Protein AF-0000000069004259 (afdb_homodimer)

Radius of gyration: 21.1 Å; Cα contacts (8 Å, |Δi|>4): 893; chains: 2; bounding box: 57×53×58 Å

Solvent-accessible surface area (backbone atoms only — not comparable to full-atom values): 17963 Å² total; per-residue (Å²): 132,60,60,64,56,50,40,46,51,46,36,51,50,48,51,66,40,54,40,77,72,43,78,43,60,26,76,65,45,77,46,72,57,86,94,47,75,47,78,40,63,30,85,85,31,56,89,30,39,29,33,14,39,24,51,33,69,74,49,83,43,37,34,38,36,15,13,54,65,19,33,37,38,33,28,29,67,80,79,68,41,70,77,44,75,46,69,88,45,94,39,36,23,32,17,35,34,55,34,87,80,44,72,49,33,36,40,35,22,17,66,67,34,36,35,41,33,44,67,88,42,74,85,54,88,48,48,72,35,77,77,87,44,46,34,34,19,44,31,56,39,72,86,38,84,36,31,34,38,37,19,34,42,36,24,36,34,35,33,42,45,62,58,63,65,52,45,52,45,53,52,47,67,73,95,132,61,62,64,56,49,41,46,50,47,35,50,51,48,52,67,38,56,40,76,73,44,79,42,58,24,74,66,44,76,46,70,58,84,93,46,74,46,77,39,61,30,85,83,29,56,88,30,39,29,34,14,40,24,51,33,67,76,47,83,43,38,33,37,37,15,13,54,65,18,35,37,38,33,29,29,67,79,78,68,40,70,77,43,76,46,68,88,45,92,44,37,24,32,18,35,34,54,34,86,80,43,71,49,33,37,39,36,24,15,74,76,34,36,36,42,34,45,67,87,42,72,84,55,88,48,50,71,34,77,77,86,53,42,34,35,18,45,32,56,38,70,87,39,87,34,31,33,34,38,19,35,43,35,24,36,34,34,33,42,47,62,59,65,65,53,45,51,43,54,53,46,67,75,93

Foldseek 3Di:
DDVVVVCVVVVVVVVVPPDDPDDAWDWDDWDDDDPDIDTHIDPPHDPADFQEWEQQPPDRQWIWTWGQSQKIWIAGNVVSDTDDIQRLGPGGWRYKYAQNVQRQWMWIFAQAWIFIDGNVCRVDSGDIDGPPAHWNYKDADNVDSFWIKTDHDVDIDIDGHDPCVRVVVVVVVVD/DDPVVVCVVVVVVVVVPPDDPDDAWDWDDWDDDDPDIDTHIDPPHDPADFQEWEQFPPDRQWIWTWGQSQKIWIAGNVVSDTDDIQRLGPGGWRYKYAQNVQRQWMWIFAQAFIFIDGNVCRVDSGDTDDPPAHWNYKDADNVDSFWIWTDHDPDIDIDGHDPCVRVVVVVVVVD

Structure (mmCIF, N/CA/C/O backbone):
data_AF-0000000069004259-model_v1
#
loop_
_entity.id
_entity.type
_entity.pdbx_description
1 polymer 'WD-repeat protein'
#
loop_
_atom_site.group_PDB
_atom_site.id
_atom_site.type_symbol
_atom_site.label_atom_id
_atom_site.label_alt_id
_atom_site.label_comp_id
_atom_site.label_asym_id
_atom_site.label_entity_id
_atom_site.label_seq_id
_atom_site.pdbx_PDB_ins_code
_atom_site.Cartn_x
_atom_site.Cartn_y
_atom_site.Cartn_z
_atom_site.occupancy
_atom_site.B_iso_or_equiv
_atom_site.auth_seq_id
_atom_site.auth_comp_id
_atom_site.auth_asym_id
_atom_site.auth_atom_id
_atom_site.pdbx_PDB_model_num
ATOM 1 N N . MET A 1 1 ? 8.039 -24.469 35.344 1 31.42 1 MET A N 1
ATOM 2 C CA . MET A 1 1 ? 8.141 -24.516 33.906 1 31.42 1 MET A CA 1
ATOM 3 C C . MET A 1 1 ? 7.68 -23.203 33.281 1 31.42 1 MET A C 1
ATOM 5 O O . MET A 1 1 ? 6.543 -22.766 33.469 1 31.42 1 MET A O 1
ATOM 9 N N . ASP A 1 2 ? 8.555 -22.234 33.125 1 36.53 2 ASP A N 1
ATOM 10 C CA . ASP A 1 2 ? 8.383 -20.781 33.031 1 36.53 2 ASP A CA 1
ATOM 11 C C . ASP A 1 2 ? 7.648 -20.406 31.75 1 36.53 2 ASP A C 1
ATOM 13 O O . ASP A 1 2 ? 8.047 -20.828 30.656 1 36.53 2 ASP A O 1
ATOM 17 N N . PHE A 1 3 ? 6.453 -20.203 31.891 1 42.25 3 PHE A N 1
ATOM 18 C CA . PHE A 1 3 ? 5.48 -19.828 30.875 1 42.25 3 PHE A CA 1
ATOM 19 C C . PHE A 1 3 ? 6.09 -18.844 29.875 1 42.25 3 PHE A C 1
ATOM 21 O O . PHE A 1 3 ? 5.805 -18.906 28.688 1 42.25 3 PHE A O 1
ATOM 28 N N . ALA A 1 4 ? 6.941 -18.094 30.406 1 43.31 4 ALA A N 1
ATOM 29 C CA . ALA A 1 4 ? 7.633 -17.172 29.516 1 43.31 4 ALA A CA 1
ATOM 30 C C . ALA A 1 4 ? 8.5 -17.922 28.516 1 43.31 4 ALA A C 1
ATOM 32 O O . ALA A 1 4 ? 8.539 -17.547 27.328 1 43.31 4 ALA A O 1
ATOM 33 N N . LYS A 1 5 ? 9.195 -18.891 28.953 1 47.34 5 LYS A N 1
ATOM 34 C CA . LYS A 1 5 ? 10.055 -19.672 28.062 1 47.34 5 LYS A CA 1
ATOM 35 C C . LYS A 1 5 ? 9.227 -20.438 27.047 1 47.34 5 LYS A C 1
ATOM 37 O O . LYS A 1 5 ? 9.609 -20.547 25.875 1 47.34 5 LYS A O 1
ATOM 42 N N . LEU A 1 6 ? 8.125 -20.969 27.516 1 43.41 6 LEU A N 1
ATOM 43 C CA . LEU A 1 6 ? 7.234 -21.656 26.594 1 43.41 6 LEU A CA 1
ATOM 44 C C . LEU A 1 6 ? 6.656 -20.688 25.562 1 43.41 6 LEU A C 1
ATOM 46 O O . LEU A 1 6 ? 6.547 -21.031 24.375 1 43.41 6 LEU A O 1
ATOM 50 N N . CYS A 1 7 ? 6.32 -19.562 26.094 1 45.12 7 CYS A N 1
ATOM 51 C CA . CYS A 1 7 ? 5.781 -18.562 25.172 1 45.12 7 CYS A CA 1
ATOM 52 C C . CYS A 1 7 ? 6.828 -18.156 24.141 1 45.12 7 CYS A C 1
ATOM 54 O O . CYS A 1 7 ? 6.523 -18.031 22.953 1 45.12 7 CYS A O 1
ATOM 56 N N . VAL A 1 8 ? 8.031 -18.016 24.703 1 48.31 8 VAL A N 1
ATOM 57 C CA . VAL A 1 8 ? 9.109 -17.656 23.781 1 48.31 8 VAL A CA 1
ATOM 58 C C . VAL A 1 8 ? 9.359 -18.797 22.797 1 48.31 8 VAL A C 1
ATOM 60 O O . VAL A 1 8 ? 9.555 -18.562 21.609 1 48.31 8 VAL A O 1
ATOM 63 N N . ASP A 1 9 ? 9.484 -20.016 23.406 1 49.81 9 ASP A N 1
ATOM 64 C CA . ASP A 1 9 ? 9.672 -21.172 22.531 1 49.81 9 ASP A CA 1
ATOM 65 C C . ASP A 1 9 ? 8.531 -21.281 21.531 1 49.81 9 ASP A C 1
ATOM 67 O O . ASP A 1 9 ? 8.766 -21.562 20.344 1 49.81 9 ASP A O 1
ATOM 71 N N . LEU A 1 10 ? 7.398 -21.125 22.062 1 48.16 10 LEU A N 1
ATOM 72 C CA . LEU A 1 10 ? 6.242 -21.203 21.172 1 48.16 10 LEU A CA 1
ATOM 73 C C . LEU A 1 10 ? 6.242 -20.047 20.188 1 48.16 10 LEU A C 1
ATOM 75 O O . LEU A 1 10 ? 5.93 -20.234 19 1 48.16 10 LEU A O 1
ATOM 79 N N . LEU A 1 11 ? 6.602 -18.953 20.75 1 50.91 11 LEU A N 1
ATOM 80 C CA . LEU A 1 11 ? 6.727 -17.781 19.891 1 50.91 11 LEU A CA 1
ATOM 81 C C . LEU A 1 11 ? 7.785 -18.016 18.812 1 50.91 11 LEU A C 1
ATOM 83 O O . LEU A 1 11 ? 7.582 -17.641 17.656 1 50.91 11 LEU A O 1
ATOM 87 N N . SER A 1 12 ? 8.906 -18.484 19.406 1 53.56 12 SER A N 1
ATOM 88 C CA . SER A 1 12 ? 9.961 -18.797 18.438 1 53.56 12 SER A CA 1
ATOM 89 C C . SER A 1 12 ? 9.469 -19.75 17.375 1 53.56 12 SER A C 1
ATOM 91 O O . SER A 1 12 ? 9.773 -19.594 16.188 1 53.56 12 SER A O 1
ATOM 93 N N . LYS A 1 13 ? 8.773 -20.688 17.891 1 54.47 13 LYS A N 1
ATOM 94 C CA . LYS A 1 13 ? 8.219 -21.656 16.953 1 54.47 13 LYS A CA 1
ATOM 95 C C . LYS A 1 13 ? 7.164 -21.016 16.047 1 54.47 13 LYS A C 1
ATOM 97 O O . LYS A 1 13 ? 7.062 -21.344 14.867 1 54.47 13 LYS A O 1
ATOM 102 N N . LEU A 1 14 ? 6.457 -20.156 16.703 1 53 14 LEU A N 1
ATOM 103 C CA . LEU A 1 14 ? 5.387 -19.5 15.945 1 53 14 LEU A CA 1
ATOM 104 C C . LEU A 1 14 ? 5.957 -18.531 14.914 1 53 14 LEU A C 1
ATOM 106 O O . LEU A 1 14 ? 5.43 -18.422 13.812 1 53 14 LEU A O 1
ATOM 110 N N . ILE A 1 15 ? 6.973 -17.766 15.414 1 54.53 15 ILE A N 1
ATOM 111 C CA . ILE A 1 15 ? 7.637 -16.891 14.453 1 54.53 15 ILE A CA 1
ATOM 112 C C . ILE A 1 15 ? 8.195 -17.719 13.297 1 54.53 15 ILE A C 1
ATOM 114 O O . ILE A 1 15 ? 8.109 -17.312 12.141 1 54.53 15 ILE A O 1
ATOM 118 N N . ASP A 1 16 ? 8.852 -18.812 13.773 1 53.66 16 ASP A N 1
ATOM 119 C CA . ASP A 1 16 ? 9.359 -19.719 12.734 1 53.66 16 ASP A CA 1
ATOM 120 C C . ASP A 1 16 ? 8.242 -20.125 11.773 1 53.66 16 ASP A C 1
ATOM 122 O O . ASP A 1 16 ? 8.516 -20.578 10.664 1 53.66 16 ASP A O 1
ATOM 126 N N . GLU A 1 17 ? 7.117 -19.828 12.227 1 54.31 17 GLU A N 1
ATOM 127 C CA . GLU A 1 17 ? 6.023 -20.5 11.547 1 54.31 17 GLU A CA 1
ATOM 128 C C . GLU A 1 17 ? 5.344 -19.578 10.539 1 54.31 17 GLU A C 1
ATOM 130 O O . GLU A 1 17 ? 4.355 -19.953 9.906 1 54.31 17 GLU A O 1
ATOM 135 N N . VAL A 1 18 ? 5.883 -18.344 10.43 1 58.97 18 VAL A N 1
ATOM 136 C CA . VAL A 1 18 ? 5.227 -17.781 9.25 1 58.97 18 VAL A CA 1
ATOM 137 C C . VAL A 1 18 ? 5.453 -18.719 8.055 1 58.97 18 VAL A C 1
ATOM 139 O O . VAL A 1 18 ? 6.594 -18.969 7.664 1 58.97 18 VAL A O 1
ATOM 142 N N . GLN A 1 19 ? 4.438 -19.562 7.773 1 63.03 19 GLN A N 1
ATOM 143 C CA . GLN A 1 19 ? 4.516 -20.531 6.676 1 63.03 19 GLN A CA 1
ATOM 144 C C . GLN A 1 19 ? 3.898 -19.953 5.402 1 63.03 19 GLN A C 1
ATOM 146 O O . GLN A 1 19 ? 2.766 -19.469 5.422 1 63.03 19 GLN A O 1
ATOM 151 N N . PRO A 1 20 ? 4.852 -19.797 4.469 1 67.81 20 PRO A N 1
ATOM 152 C CA . PRO A 1 20 ? 4.199 -19.484 3.193 1 67.81 20 PRO A CA 1
ATOM 153 C C . PRO A 1 20 ? 3.146 -20.531 2.807 1 67.81 20 PRO A C 1
ATOM 155 O O . PRO A 1 20 ? 3.408 -21.734 2.869 1 67.81 20 PRO A O 1
ATOM 158 N N . SER A 1 21 ? 1.949 -20 2.684 1 72.31 21 SER A N 1
ATOM 159 C CA . SER A 1 21 ? 0.876 -20.906 2.301 1 72.31 21 SER A CA 1
ATOM 160 C C . SER A 1 21 ? 0.78 -21.047 0.786 1 72.31 21 SER A C 1
ATOM 162 O O . SER A 1 21 ? 0.52 -22.141 0.27 1 72.31 21 SER A O 1
ATOM 164 N N . VAL A 1 22 ? 0.997 -20.016 0.075 1 78.62 22 VAL A N 1
ATOM 165 C CA . VAL A 1 22 ? 0.833 -20.047 -1.375 1 78.62 22 VAL A CA 1
ATOM 166 C C . VAL A 1 22 ? 1.82 -19.078 -2.021 1 78.62 22 VAL A C 1
ATOM 168 O O . VAL A 1 22 ? 1.973 -17.938 -1.567 1 78.62 22 VAL A O 1
ATOM 171 N N . ILE A 1 23 ? 2.59 -19.5 -2.932 1 82.06 23 ILE A N 1
ATOM 172 C CA . ILE A 1 23 ? 3.492 -18.656 -3.719 1 82.06 23 ILE A CA 1
ATOM 173 C C . ILE A 1 23 ? 2.965 -18.531 -5.148 1 82.06 23 ILE A C 1
ATOM 175 O O . ILE A 1 23 ? 2.766 -19.547 -5.832 1 82.06 23 ILE A O 1
ATOM 179 N N . LEU A 1 24 ? 2.713 -17.359 -5.492 1 85.94 24 LEU A N 1
ATOM 180 C CA . LEU A 1 24 ? 2.121 -17.125 -6.805 1 85.94 24 LEU A CA 1
ATOM 181 C C . LEU A 1 24 ? 3.029 -16.25 -7.664 1 85.94 24 LEU A C 1
ATOM 183 O O . LEU A 1 24 ? 3.754 -15.398 -7.141 1 85.94 24 LEU A O 1
ATOM 187 N N . GLY A 1 25 ? 3.051 -16.562 -8.914 1 85.25 25 GLY A N 1
ATOM 188 C CA . GLY A 1 25 ? 3.902 -15.836 -9.836 1 85.25 25 GLY A CA 1
ATOM 189 C C . GLY A 1 25 ? 5.352 -16.281 -9.789 1 85.25 25 GLY A C 1
ATOM 190 O O . GLY A 1 25 ? 5.684 -17.266 -9.125 1 85.25 25 GLY A O 1
ATOM 191 N N . GLY A 1 26 ? 6.129 -15.516 -10.656 1 87.06 26 GLY A N 1
ATOM 192 C CA . GLY A 1 26 ? 7.555 -15.805 -10.641 1 87.06 26 GLY A CA 1
ATOM 193 C C . GLY A 1 26 ? 8.078 -16.281 -11.992 1 87.06 26 GLY A C 1
ATOM 194 O O . GLY A 1 26 ? 7.41 -16.109 -13.016 1 87.06 26 GLY A O 1
ATOM 195 N N . ILE A 1 27 ? 9.281 -16.766 -11.906 1 87.62 27 ILE A N 1
ATOM 196 C CA . ILE A 1 27 ? 10 -17.188 -13.102 1 87.62 27 ILE A CA 1
ATOM 197 C C . ILE A 1 27 ? 9.844 -18.703 -13.297 1 87.62 27 ILE A C 1
ATOM 199 O O . ILE A 1 27 ? 9.992 -19.469 -12.344 1 87.62 27 ILE A O 1
ATOM 203 N N . ALA A 1 28 ? 9.523 -19.094 -14.516 1 88.69 28 ALA A N 1
ATOM 204 C CA . ALA A 1 28 ? 9.352 -20.5 -14.844 1 88.69 28 ALA A CA 1
ATOM 205 C C . ALA A 1 28 ? 10.688 -21.141 -15.227 1 88.69 28 ALA A C 1
ATOM 207 O O . ALA A 1 28 ? 10.977 -22.281 -14.828 1 88.69 28 ALA A O 1
ATOM 208 N N . ASP A 1 29 ? 11.5 -20.438 -16.078 1 88.12 29 ASP A N 1
ATOM 209 C CA . ASP A 1 29 ? 12.75 -21 -16.578 1 88.12 29 ASP A CA 1
ATOM 210 C C . ASP A 1 29 ? 13.727 -19.891 -16.984 1 88.12 29 ASP A C 1
ATOM 212 O O . ASP A 1 29 ? 13.305 -18.797 -17.359 1 88.12 29 ASP A O 1
ATOM 216 N N . ILE A 1 30 ? 14.953 -20.188 -16.656 1 86.75 30 ILE A N 1
ATOM 217 C CA . ILE A 1 30 ? 16 -19.281 -17.109 1 86.75 30 ILE A CA 1
ATOM 218 C C . ILE A 1 30 ? 16.953 -20.031 -18.047 1 86.75 30 ILE A C 1
ATOM 220 O O . ILE A 1 30 ? 17.5 -21.078 -17.672 1 86.75 30 ILE A O 1
ATOM 224 N N . LYS A 1 31 ? 17 -19.625 -19.219 1 85.88 31 LYS A N 1
ATOM 225 C CA . LYS A 1 31 ? 17.891 -20.234 -20.203 1 85.88 31 LYS A CA 1
ATOM 226 C C . LYS A 1 31 ? 19.047 -19.297 -20.562 1 85.88 31 LYS A C 1
ATOM 228 O O . LYS A 1 31 ? 18.828 -18.125 -20.828 1 85.88 31 LYS A O 1
ATOM 233 N N . ARG A 1 32 ? 20.297 -19.688 -20.406 1 82.12 32 ARG A N 1
ATOM 234 C CA . ARG A 1 32 ? 21.469 -18.906 -20.75 1 82.12 32 ARG A CA 1
ATOM 235 C C . ARG A 1 32 ? 22.156 -19.469 -22 1 82.12 32 ARG A C 1
ATOM 237 O O . ARG A 1 32 ? 22.422 -20.672 -22.078 1 82.12 32 ARG A O 1
ATOM 244 N N . LYS A 1 33 ? 21.922 -18.906 -22.969 1 82.62 33 LYS A N 1
ATOM 245 C CA . LYS A 1 33 ? 22.672 -19.266 -24.156 1 82.62 33 LYS A CA 1
ATOM 246 C C . LYS A 1 33 ? 23.781 -18.25 -24.438 1 82.62 33 LYS A C 1
ATOM 248 O O . LYS A 1 33 ? 23.531 -17.172 -24.969 1 82.62 33 LYS A O 1
ATOM 253 N N . GLY A 1 34 ? 24.969 -18.5 -24.25 1 74.69 34 GLY A N 1
ATOM 254 C CA . GLY A 1 34 ? 26.078 -17.562 -24.344 1 74.69 34 GLY A CA 1
ATOM 255 C C . GLY A 1 34 ? 25.938 -16.375 -23.406 1 74.69 34 GLY A C 1
ATOM 256 O O . GLY A 1 34 ? 25.812 -16.562 -22.188 1 74.69 34 GLY A O 1
ATOM 257 N N . LYS A 1 35 ? 25.984 -15.258 -23.984 1 78.19 35 LYS A N 1
ATOM 258 C CA . LYS A 1 35 ? 25.906 -14.047 -23.156 1 78.19 35 LYS A CA 1
ATOM 259 C C . LYS A 1 35 ? 24.453 -13.609 -22.984 1 78.19 35 LYS A C 1
ATOM 261 O O . LYS A 1 35 ? 24.172 -12.68 -22.234 1 78.19 35 LYS A O 1
ATOM 266 N N . LYS A 1 36 ? 23.516 -14.453 -23.766 1 80.88 36 LYS A N 1
ATOM 267 C CA . LYS A 1 36 ? 22.125 -14.031 -23.75 1 80.88 36 LYS A CA 1
ATOM 268 C C . LYS A 1 36 ? 21.312 -14.836 -22.734 1 80.88 36 LYS A C 1
ATOM 270 O O . LYS A 1 36 ? 21.438 -16.062 -22.656 1 80.88 36 LYS A O 1
ATOM 275 N N . LYS A 1 37 ? 20.766 -14.086 -21.812 1 83.25 37 LYS A N 1
ATOM 276 C CA . LYS A 1 37 ? 19.891 -14.695 -20.797 1 83.25 37 LYS A CA 1
ATOM 277 C C . LYS A 1 37 ? 18.422 -14.516 -21.172 1 83.25 37 LYS A C 1
ATOM 279 O O . LYS A 1 37 ? 18 -13.406 -21.5 1 83.25 37 LYS A O 1
ATOM 284 N N . SER A 1 38 ? 17.719 -15.703 -21.422 1 87.38 38 SER A N 1
ATOM 285 C CA . SER A 1 38 ? 16.297 -15.641 -21.688 1 87.38 38 SER A CA 1
ATOM 286 C C . SER A 1 38 ? 15.484 -16.125 -20.484 1 87.38 38 SER A C 1
ATOM 288 O O . SER A 1 38 ? 15.758 -17.203 -19.953 1 87.38 38 SER A O 1
ATOM 290 N N . ILE A 1 39 ? 14.609 -15.25 -20.078 1 88.69 39 ILE A N 1
ATOM 291 C CA . ILE A 1 39 ? 13.797 -15.594 -18.906 1 88.69 39 ILE A CA 1
ATOM 292 C C . ILE A 1 39 ? 12.375 -15.938 -19.359 1 88.69 39 ILE A C 1
ATOM 294 O O . ILE A 1 39 ? 11.758 -15.188 -20.109 1 88.69 39 ILE A O 1
ATOM 298 N N . LYS A 1 40 ? 11.969 -17.094 -18.969 1 90.62 40 LYS A N 1
ATOM 299 C CA . LYS A 1 40 ? 10.57 -17.484 -19.141 1 90.62 40 LYS A CA 1
ATOM 300 C C . LYS A 1 40 ? 9.805 -17.328 -17.828 1 90.62 40 LYS A C 1
ATOM 302 O O . LYS A 1 40 ? 10.203 -17.875 -16.797 1 90.62 40 LYS A O 1
ATOM 307 N N . TYR A 1 41 ? 8.703 -16.531 -17.906 1 90.38 41 TYR A N 1
ATOM 308 C CA . TYR A 1 41 ? 7.902 -16.25 -16.719 1 90.38 41 TYR A CA 1
ATOM 309 C C . TYR A 1 41 ? 6.734 -17.234 -16.609 1 90.38 41 TYR A C 1
ATOM 311 O O . TYR A 1 41 ? 6.246 -17.734 -17.625 1 90.38 41 TYR A O 1
ATOM 319 N N . LYS A 1 42 ? 6.383 -17.484 -15.383 1 90.31 42 LYS A N 1
ATOM 320 C CA . LYS A 1 42 ? 5.168 -18.266 -15.188 1 90.31 42 LYS A CA 1
ATOM 321 C C . LYS A 1 42 ? 3.959 -17.578 -15.812 1 90.31 42 LYS A C 1
ATOM 323 O O . LYS A 1 42 ? 3.967 -16.359 -15.984 1 90.31 42 LYS A O 1
ATOM 328 N N . LYS A 1 43 ? 2.967 -18.359 -16.094 1 87.69 43 LYS A N 1
ATOM 329 C CA . LYS A 1 43 ? 1.76 -17.797 -16.703 1 87.69 43 LYS A CA 1
ATOM 330 C C . LYS A 1 43 ? 1.194 -16.656 -15.867 1 87.69 43 LYS A C 1
ATOM 332 O O . LYS A 1 43 ? 1.104 -16.766 -14.641 1 87.69 43 LYS A O 1
ATOM 337 N N . ASP A 1 44 ? 0.959 -15.531 -16.391 1 87.62 44 ASP A N 1
ATOM 338 C CA . ASP A 1 44 ? 0.268 -14.383 -15.797 1 87.62 44 ASP A CA 1
ATOM 339 C C . ASP A 1 44 ? 1.158 -13.664 -14.789 1 87.62 44 ASP A C 1
ATOM 341 O O . ASP A 1 44 ? 0.674 -12.859 -13.992 1 87.62 44 ASP A O 1
ATOM 345 N N . SER A 1 45 ? 2.406 -14 -14.844 1 90.25 45 SER A N 1
ATOM 346 C CA . SER A 1 45 ? 3.324 -13.312 -13.945 1 90.25 45 SER A CA 1
ATOM 347 C C . SER A 1 45 ? 3.705 -11.938 -14.484 1 90.25 45 SER A C 1
ATOM 349 O O . SER A 1 45 ? 3.734 -11.727 -15.695 1 90.25 45 SER A O 1
ATOM 351 N N . HIS A 1 46 ? 3.865 -11.055 -13.57 1 93.31 46 HIS A N 1
ATOM 352 C CA . HIS A 1 46 ? 4.469 -9.789 -13.961 1 93.31 46 HIS A CA 1
ATOM 353 C C . HIS A 1 46 ? 5.898 -9.984 -14.445 1 93.31 46 HIS A C 1
ATOM 355 O O . HIS A 1 46 ? 6.555 -10.961 -14.078 1 93.31 46 HIS A O 1
ATOM 361 N N . LYS A 1 47 ? 6.359 -9.094 -15.227 1 93.31 47 LYS A N 1
ATOM 362 C CA . LYS A 1 47 ? 7.699 -9.211 -15.797 1 93.31 47 LYS A CA 1
ATOM 363 C C . LYS A 1 47 ? 8.688 -8.312 -15.062 1 93.31 47 LYS A C 1
ATOM 365 O O . LYS A 1 47 ? 9.867 -8.266 -15.414 1 93.31 47 LYS A O 1
ATOM 370 N N . ASP A 1 48 ? 8.172 -7.59 -14.195 1 94.94 48 ASP A N 1
ATOM 371 C CA . ASP A 1 48 ? 8.977 -6.746 -13.312 1 94.94 48 ASP A CA 1
ATOM 372 C C . ASP A 1 48 ? 8.406 -6.738 -11.898 1 94.94 48 ASP A C 1
ATOM 374 O O . ASP A 1 48 ? 7.445 -7.445 -11.602 1 94.94 48 ASP A O 1
ATOM 378 N N . ALA A 1 49 ? 8.992 -6.027 -11.031 1 93.88 49 ALA A N 1
ATOM 379 C CA . ALA A 1 49 ? 8.68 -6.039 -9.602 1 93.88 49 ALA A CA 1
ATOM 380 C C . ALA A 1 49 ? 7.207 -5.699 -9.367 1 93.88 49 ALA A C 1
ATOM 382 O O . ALA A 1 49 ? 6.656 -4.812 -10.016 1 93.88 49 ALA A O 1
ATOM 383 N N . ILE A 1 50 ? 6.578 -6.438 -8.461 1 95.38 50 ILE A N 1
ATOM 384 C CA . ILE A 1 50 ? 5.25 -6.109 -7.957 1 95.38 50 ILE A CA 1
ATOM 385 C C . ILE A 1 50 ? 5.363 -5.047 -6.863 1 95.38 50 ILE A C 1
ATOM 387 O O . ILE A 1 50 ? 5.816 -5.34 -5.754 1 95.38 50 ILE A O 1
ATOM 391 N N . LEU A 1 51 ? 4.871 -3.85 -7.109 1 96 51 LEU A N 1
ATOM 392 C CA . LEU A 1 51 ? 5.121 -2.701 -6.246 1 96 51 LEU A CA 1
ATOM 393 C C . LEU A 1 51 ? 3.934 -2.439 -5.328 1 96 51 LEU A C 1
ATOM 395 O O . LEU A 1 51 ? 4.082 -1.799 -4.285 1 96 51 LEU A O 1
ATOM 399 N N . GLY A 1 52 ? 2.771 -2.924 -5.703 1 97 52 GLY A N 1
ATOM 400 C CA . GLY A 1 52 ? 1.563 -2.713 -4.922 1 97 52 GLY A CA 1
ATOM 401 C C . GLY A 1 52 ? 0.672 -3.938 -4.855 1 97 52 GLY A C 1
ATOM 402 O O . GLY A 1 52 ? 0.555 -4.68 -5.836 1 97 52 GLY A O 1
ATOM 403 N N . LEU A 1 53 ? 0.053 -4.133 -3.762 1 97.38 53 LEU A N 1
ATOM 404 C CA . LEU A 1 53 ? -0.919 -5.191 -3.512 1 97.38 53 LEU A CA 1
ATOM 405 C C . LEU A 1 53 ? -2.17 -4.633 -2.844 1 97.38 53 LEU A C 1
ATOM 407 O O . LEU A 1 53 ? -2.08 -3.77 -1.968 1 97.38 53 LEU A O 1
ATOM 411 N N . SER A 1 54 ? -3.271 -5.055 -3.303 1 97.88 54 SER A N 1
ATOM 412 C CA . SER A 1 54 ? -4.527 -4.684 -2.656 1 97.88 54 SER A CA 1
ATOM 413 C C . SER A 1 54 ? -5.531 -5.828 -2.707 1 97.88 54 SER A C 1
ATOM 415 O O . SER A 1 54 ? -5.902 -6.293 -3.789 1 97.88 54 SER A O 1
ATOM 417 N N . TRP A 1 55 ? -5.938 -6.297 -1.5 1 97.12 55 TRP A N 1
ATOM 418 C CA . TRP A 1 55 ? -6.91 -7.379 -1.375 1 97.12 55 TRP A CA 1
ATOM 419 C C . TRP A 1 55 ? -8.328 -6.828 -1.231 1 97.12 55 TRP A C 1
ATOM 421 O O . TRP A 1 55 ? -8.578 -5.957 -0.396 1 97.12 55 TRP A O 1
ATOM 431 N N . ASN A 1 56 ? -9.242 -7.387 -2.043 1 97 56 ASN A N 1
ATOM 432 C CA . ASN A 1 56 ? -10.602 -6.844 -2.096 1 97 56 ASN A CA 1
ATOM 433 C C . ASN A 1 56 ? -11.391 -7.188 -0.834 1 97 56 ASN A C 1
ATOM 435 O O . ASN A 1 56 ? -11.398 -8.344 -0.399 1 97 56 ASN A O 1
ATOM 439 N N . LYS A 1 57 ? -12.008 -6.199 -0.325 1 95.31 57 LYS A N 1
ATOM 440 C CA . LYS A 1 57 ? -12.703 -6.367 0.95 1 95.31 57 LYS A CA 1
ATOM 441 C C . LYS A 1 57 ? -14 -7.152 0.772 1 95.31 57 LYS A C 1
ATOM 443 O O . LYS A 1 57 ? -14.43 -7.867 1.681 1 95.31 57 LYS A O 1
ATOM 448 N N . GLU A 1 58 ? -14.594 -7.023 -0.314 1 95.75 58 GLU A N 1
ATOM 449 C CA . GLU A 1 58 ? -15.883 -7.672 -0.553 1 95.75 58 GLU A CA 1
ATOM 450 C C . GLU A 1 58 ? -15.703 -9.039 -1.211 1 95.75 58 GLU A C 1
ATOM 452 O O . GLU A 1 58 ? -16.266 -10.031 -0.755 1 95.75 58 GLU A O 1
ATOM 457 N N . TYR A 1 59 ? -14.906 -9.062 -2.238 1 95.12 59 TYR A N 1
ATOM 458 C CA . TYR A 1 59 ? -14.648 -10.297 -2.969 1 95.12 59 TYR A CA 1
ATOM 459 C C . TYR A 1 59 ? -13.398 -10.992 -2.447 1 95.12 59 TYR A C 1
ATOM 461 O O . TYR A 1 59 ? -12.281 -10.641 -2.826 1 95.12 59 TYR A O 1
ATOM 469 N N . ARG A 1 60 ? -13.508 -12.047 -1.78 1 94.31 60 ARG A N 1
ATOM 470 C CA . ARG A 1 60 ? -12.453 -12.703 -1.014 1 94.31 60 ARG A CA 1
ATOM 471 C C . ARG A 1 60 ? -11.367 -13.258 -1.935 1 94.31 60 ARG A C 1
ATOM 473 O O . ARG A 1 60 ? -10.211 -13.383 -1.534 1 94.31 60 ARG A O 1
ATOM 480 N N . ASN A 1 61 ? -11.789 -13.539 -3.105 1 94.06 61 ASN A N 1
ATOM 481 C CA . ASN A 1 61 ? -10.852 -14.211 -3.998 1 94.06 61 ASN A CA 1
ATOM 482 C C . ASN A 1 61 ? -10.102 -13.203 -4.875 1 94.06 61 ASN A C 1
ATOM 484 O O . ASN A 1 61 ? -9.266 -13.594 -5.691 1 94.06 61 ASN A O 1
ATOM 488 N N . ILE A 1 62 ? -10.312 -11.898 -4.723 1 95.44 62 ILE A N 1
ATOM 489 C CA . ILE A 1 62 ? -9.812 -10.93 -5.691 1 95.44 62 ILE A CA 1
ATOM 490 C C . ILE A 1 62 ? -8.664 -10.133 -5.078 1 95.44 62 ILE A C 1
ATOM 492 O O . ILE A 1 62 ? -8.828 -9.484 -4.043 1 95.44 62 ILE A O 1
ATOM 496 N N . LEU A 1 63 ? -7.527 -10.219 -5.746 1 95.75 63 LEU A N 1
ATOM 497 C CA . LEU A 1 63 ? -6.312 -9.508 -5.375 1 95.75 63 LEU A CA 1
ATOM 498 C C . LEU A 1 63 ? -5.773 -8.703 -6.555 1 95.75 63 LEU A C 1
ATOM 500 O O . LEU A 1 63 ? -5.57 -9.25 -7.641 1 95.75 63 LEU A O 1
ATOM 504 N N . ALA A 1 64 ? -5.633 -7.402 -6.344 1 96.94 64 ALA A N 1
ATOM 505 C CA . ALA A 1 64 ? -5.027 -6.562 -7.375 1 96.94 64 ALA A CA 1
ATOM 506 C C . ALA A 1 64 ? -3.537 -6.363 -7.117 1 96.94 64 ALA A C 1
ATOM 508 O O . ALA A 1 64 ? -3.115 -6.203 -5.969 1 96.94 64 ALA A O 1
ATOM 509 N N . ARG A 1 65 ? -2.777 -6.324 -8.18 1 95.94 65 ARG A N 1
ATOM 510 C CA . ARG A 1 65 ? -1.329 -6.168 -8.094 1 95.94 65 ARG A CA 1
ATOM 511 C C . ARG A 1 65 ? -0.832 -5.129 -9.094 1 95.94 65 ARG A C 1
ATOM 513 O O . ARG A 1 65 ? -1.217 -5.148 -10.266 1 95.94 65 ARG A O 1
ATOM 520 N N . ALA A 1 66 ? -0.068 -4.223 -8.617 1 96.69 66 ALA A N 1
ATOM 521 C CA . ALA A 1 66 ? 0.576 -3.211 -9.445 1 96.69 66 ALA A CA 1
ATOM 522 C C . ALA A 1 66 ? 2.059 -3.52 -9.641 1 96.69 66 ALA A C 1
ATOM 524 O O . ALA A 1 66 ? 2.732 -3.959 -8.703 1 96.69 66 ALA A O 1
ATOM 525 N N . SER A 1 67 ? 2.555 -3.232 -10.852 1 96.5 67 SER A N 1
ATOM 526 C CA . SER A 1 67 ? 3.922 -3.648 -11.148 1 96.5 67 SER A CA 1
ATOM 527 C C . SER A 1 67 ? 4.699 -2.535 -11.836 1 96.5 67 SER A C 1
ATOM 529 O O . SER A 1 67 ? 4.105 -1.603 -12.383 1 96.5 67 SER A O 1
ATOM 531 N N . ALA A 1 68 ? 5.965 -2.74 -11.836 1 96 68 ALA A N 1
ATOM 532 C CA . ALA A 1 68 ? 6.891 -1.871 -12.562 1 96 68 ALA A CA 1
ATOM 533 C C . ALA A 1 68 ? 6.828 -2.139 -14.062 1 96 68 ALA A C 1
ATOM 535 O O . ALA A 1 68 ? 7.355 -1.359 -14.859 1 96 68 ALA A O 1
ATOM 536 N N . ASP A 1 69 ? 6.172 -3.195 -14.492 1 94.38 69 ASP A N 1
ATOM 537 C CA . ASP A 1 69 ? 6.07 -3.516 -15.914 1 94.38 69 ASP A CA 1
ATOM 538 C C . ASP A 1 69 ? 4.949 -2.723 -16.578 1 94.38 69 ASP A C 1
ATOM 540 O O . ASP A 1 69 ? 4.504 -3.066 -17.672 1 94.38 69 ASP A O 1
ATOM 544 N N . HIS A 1 70 ? 4.359 -1.777 -15.844 1 94.44 70 HIS A N 1
ATOM 545 C CA . HIS A 1 70 ? 3.371 -0.824 -16.328 1 94.44 70 HIS A CA 1
ATOM 546 C C . HIS A 1 70 ? 1.996 -1.471 -16.453 1 94.44 70 HIS A C 1
ATOM 548 O O . HIS A 1 70 ? 1.177 -1.044 -17.281 1 94.44 70 HIS A O 1
ATOM 554 N N . THR A 1 71 ? 1.803 -2.473 -15.664 1 93.06 71 THR A N 1
ATOM 555 C CA . THR A 1 71 ? 0.49 -3.107 -15.719 1 93.06 71 THR A CA 1
ATOM 556 C C . THR A 1 71 ? -0.07 -3.318 -14.312 1 93.06 71 THR A C 1
ATOM 558 O O . THR A 1 71 ? 0.68 -3.326 -13.336 1 93.06 71 THR A O 1
ATOM 561 N N . VAL A 1 72 ? -1.365 -3.4 -14.258 1 94.19 72 VAL A N 1
ATOM 562 C CA . VAL A 1 72 ? -2.104 -3.854 -13.086 1 94.19 72 VAL A CA 1
ATOM 563 C C . VAL A 1 72 ? -2.82 -5.164 -13.398 1 94.19 72 VAL A C 1
ATOM 565 O O . VAL A 1 72 ? -3.465 -5.293 -14.445 1 94.19 72 VAL A O 1
ATOM 568 N N . LYS A 1 73 ? -2.645 -6.148 -12.586 1 94.75 73 LYS A N 1
ATOM 569 C CA . LYS A 1 73 ? -3.303 -7.438 -12.781 1 94.75 73 LYS A CA 1
ATOM 570 C C . LYS A 1 73 ? -4.227 -7.762 -11.609 1 94.75 73 LYS A C 1
ATOM 572 O O . LYS A 1 73 ? -3.871 -7.539 -10.453 1 94.75 73 LYS A O 1
ATOM 577 N N . VAL A 1 74 ? -5.418 -8.156 -11.938 1 95 74 VAL A N 1
ATOM 578 C CA . VAL A 1 74 ? -6.367 -8.641 -10.945 1 95 74 VAL A CA 1
ATOM 579 C C . VAL A 1 74 ? -6.355 -10.164 -10.922 1 95 74 VAL A C 1
ATOM 581 O O . VAL A 1 74 ? -6.676 -10.812 -11.922 1 95 74 VAL A O 1
ATOM 584 N N . TRP A 1 75 ? -6.02 -10.648 -9.781 1 93.44 75 TRP A N 1
ATOM 585 C CA . TRP A 1 75 ? -5.797 -12.086 -9.602 1 93.44 75 TRP A CA 1
ATOM 586 C C . TRP A 1 75 ? -6.906 -12.703 -8.758 1 93.44 75 TRP A C 1
ATOM 588 O O . TRP A 1 75 ? -7.355 -12.109 -7.773 1 93.44 75 TRP A O 1
ATOM 598 N N . ASP A 1 76 ? -7.297 -13.906 -9.203 1 93.56 76 ASP A N 1
ATOM 599 C CA . ASP A 1 76 ? -8.156 -14.75 -8.367 1 93.56 76 ASP A CA 1
ATOM 600 C C . ASP A 1 76 ? -7.324 -15.727 -7.543 1 93.56 76 ASP A C 1
ATOM 602 O O . ASP A 1 76 ? -6.789 -16.703 -8.078 1 93.56 76 ASP A O 1
ATOM 606 N N . VAL A 1 77 ? -7.258 -15.57 -6.277 1 88.25 77 VAL A N 1
ATOM 607 C CA . VAL A 1 77 ? -6.367 -16.344 -5.414 1 88.25 77 VAL A CA 1
ATOM 608 C C . VAL A 1 77 ? -6.895 -17.766 -5.266 1 88.25 77 VAL A C 1
ATOM 610 O O . VAL A 1 77 ? -6.129 -18.703 -5.004 1 88.25 77 VAL A O 1
ATOM 613 N N . THR A 1 78 ? -8.148 -17.953 -5.383 1 89.31 78 THR A N 1
ATOM 614 C CA . THR A 1 78 ? -8.734 -19.281 -5.246 1 89.31 78 THR A CA 1
ATOM 615 C C . THR A 1 78 ? -8.406 -20.141 -6.461 1 89.31 78 THR A C 1
ATOM 617 O O . THR A 1 78 ? -7.992 -21.297 -6.312 1 89.31 78 THR A O 1
ATOM 620 N N . THR A 1 79 ? -8.516 -19.609 -7.609 1 89.94 79 THR A N 1
ATOM 621 C CA . THR A 1 79 ? -8.25 -20.344 -8.836 1 89.94 79 THR A CA 1
ATOM 622 C C . THR A 1 79 ? -6.789 -20.188 -9.25 1 89.94 79 THR A C 1
ATOM 624 O O . THR A 1 79 ? -6.316 -20.875 -10.156 1 89.94 79 THR A O 1
ATOM 627 N N . GLU A 1 80 ? -6.117 -19.266 -8.594 1 86.5 80 GLU A N 1
ATOM 628 C CA . GLU A 1 80 ? -4.723 -18.969 -8.898 1 86.5 80 GLU A CA 1
ATOM 629 C C . GLU A 1 80 ? -4.547 -18.562 -10.359 1 86.5 80 GLU A C 1
ATOM 631 O O . GLU A 1 80 ? -3.654 -19.062 -11.047 1 86.5 80 GLU A O 1
ATOM 636 N N . ALA A 1 81 ? -5.457 -17.656 -10.742 1 89.56 81 ALA A N 1
ATOM 637 C CA . ALA A 1 81 ? -5.438 -17.203 -12.133 1 89.56 81 ALA A CA 1
ATOM 638 C C . ALA A 1 81 ? -5.605 -15.688 -12.219 1 89.56 81 ALA A C 1
ATOM 640 O O . ALA A 1 81 ? -6.25 -15.078 -11.359 1 89.56 81 ALA A O 1
ATOM 641 N N . CYS A 1 82 ? -5.023 -15.141 -13.266 1 91.44 82 CYS A N 1
ATOM 642 C CA . CYS A 1 82 ? -5.203 -13.719 -13.555 1 91.44 82 CYS A CA 1
ATOM 643 C C . CYS A 1 82 ? -6.488 -13.484 -14.344 1 91.44 82 CYS A C 1
ATOM 645 O O . CYS A 1 82 ? -6.672 -14.039 -15.422 1 91.44 82 CYS A O 1
ATOM 647 N N . ASN A 1 83 ? -7.355 -12.633 -13.805 1 90.81 83 ASN A N 1
ATOM 648 C CA . ASN A 1 83 ? -8.664 -12.391 -14.406 1 90.81 83 ASN A CA 1
ATOM 649 C C . ASN A 1 83 ? -8.648 -11.164 -15.312 1 90.81 83 ASN A C 1
ATOM 651 O O . ASN A 1 83 ? -9.414 -11.078 -16.266 1 90.81 83 ASN A O 1
ATOM 655 N N . LEU A 1 84 ? -7.871 -10.281 -15 1 92.25 84 LEU A N 1
ATOM 656 C CA . LEU A 1 84 ? -7.879 -9 -15.703 1 92.25 84 LEU A CA 1
ATOM 657 C C . LEU A 1 84 ? -6.492 -8.359 -15.68 1 92.25 84 LEU A C 1
ATOM 659 O O . LEU A 1 84 ? -5.812 -8.383 -14.648 1 92.25 84 LEU A O 1
ATOM 663 N N . THR A 1 85 ? -6.027 -7.926 -16.797 1 92.38 85 THR A N 1
ATOM 664 C CA . THR A 1 85 ? -4.797 -7.148 -16.906 1 92.38 85 THR A CA 1
ATOM 665 C C . THR A 1 85 ? -5.086 -5.758 -17.453 1 92.38 85 THR A C 1
ATOM 667 O O . THR A 1 85 ? -5.68 -5.621 -18.531 1 92.38 85 THR A O 1
ATOM 670 N N . MET A 1 86 ? -4.754 -4.793 -16.734 1 90.81 86 MET A N 1
ATOM 671 C CA . MET A 1 86 ? -4.883 -3.408 -17.172 1 90.81 86 MET A CA 1
ATOM 672 C C . MET A 1 86 ? -3.555 -2.881 -17.703 1 90.81 86 MET A C 1
ATOM 674 O O . MET A 1 86 ? -2.551 -2.881 -16.984 1 90.81 86 MET A O 1
ATOM 678 N N . ILE A 1 87 ? -3.564 -2.311 -18.906 1 87.81 87 ILE A N 1
ATOM 679 C CA . ILE A 1 87 ? -2.322 -1.982 -19.594 1 87.81 87 ILE A CA 1
ATOM 680 C C . ILE A 1 87 ? -2.293 -0.492 -19.938 1 87.81 87 ILE A C 1
ATOM 682 O O . ILE A 1 87 ? -1.445 -0.038 -20.703 1 87.81 87 ILE A O 1
ATOM 686 N N . ASP A 1 88 ? -3.045 0.302 -19.344 1 82.56 88 ASP A N 1
ATOM 687 C CA . ASP A 1 88 ? -3.223 1.699 -19.734 1 82.56 88 ASP A CA 1
ATOM 688 C C . ASP A 1 88 ? -2.203 2.596 -19.031 1 82.56 88 ASP A C 1
ATOM 690 O O . ASP A 1 88 ? -2.414 3.803 -18.906 1 82.56 88 ASP A O 1
ATOM 694 N N . TYR A 1 89 ? -1.107 2.047 -18.578 1 87.19 89 TYR A N 1
ATOM 695 C CA . TYR A 1 89 ? -0.142 2.848 -17.828 1 87.19 89 TYR A CA 1
ATOM 696 C C . TYR A 1 89 ? 1.134 3.055 -18.641 1 87.19 89 TYR A C 1
ATOM 698 O O . TYR A 1 89 ? 1.602 2.139 -19.312 1 87.19 89 TYR A O 1
ATOM 706 N N . THR A 1 90 ? 1.628 4.227 -18.578 1 87.44 90 THR A N 1
ATOM 707 C CA . THR A 1 90 ? 2.822 4.559 -19.344 1 87.44 90 THR A CA 1
ATOM 708 C C . THR A 1 90 ? 4.074 4.441 -18.484 1 87.44 90 THR A C 1
ATOM 710 O O . THR A 1 90 ? 5.195 4.496 -18.984 1 87.44 90 THR A O 1
ATOM 713 N N . ASP A 1 91 ? 3.861 4.316 -17.25 1 91.5 91 ASP A N 1
ATOM 714 C CA . ASP A 1 91 ? 4.961 4.195 -16.297 1 91.5 91 ASP A CA 1
ATOM 715 C C . ASP A 1 91 ? 4.656 3.135 -15.242 1 91.5 91 ASP A C 1
ATOM 717 O O . ASP A 1 91 ? 3.574 2.543 -15.242 1 91.5 91 ASP A O 1
ATOM 721 N N . LYS A 1 92 ? 5.641 2.857 -14.445 1 94.31 92 LYS A N 1
ATOM 722 C CA . LYS A 1 92 ? 5.449 1.896 -13.359 1 94.31 92 LYS A CA 1
ATOM 723 C C . LYS A 1 92 ? 4.25 2.277 -12.492 1 94.31 92 LYS A C 1
ATOM 725 O O . LYS A 1 92 ? 4.02 3.459 -12.227 1 94.31 92 LYS A O 1
ATOM 730 N N . VAL A 1 93 ? 3.508 1.317 -12.117 1 94.94 93 VAL A N 1
ATOM 731 C CA . VAL A 1 93 ? 2.418 1.526 -11.172 1 94.94 93 VAL A CA 1
ATOM 732 C C . VAL A 1 93 ? 2.904 1.243 -9.75 1 94.94 93 VAL A C 1
ATOM 734 O O . VAL A 1 93 ? 3.125 0.087 -9.383 1 94.94 93 VAL A O 1
ATOM 737 N N . GLN A 1 94 ? 3.01 2.24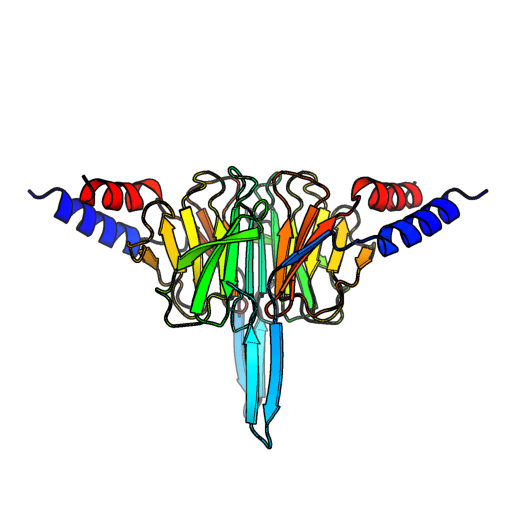6 -8.938 1 95.38 94 GLN A N 1
ATOM 738 C CA . GLN A 1 94 ? 3.695 2.191 -7.645 1 95.38 94 GLN A CA 1
ATOM 739 C C . GLN A 1 94 ? 2.76 1.704 -6.543 1 95.38 94 GLN A C 1
ATOM 741 O O . GLN A 1 94 ? 3.197 1.058 -5.59 1 95.38 94 GLN A O 1
ATOM 746 N N . ALA A 1 95 ? 1.518 2.049 -6.703 1 96.38 95 ALA A N 1
ATOM 747 C CA . ALA A 1 95 ? 0.572 1.766 -5.629 1 96.38 95 ALA A CA 1
ATOM 748 C C . ALA A 1 95 ? -0.827 1.509 -6.18 1 96.38 95 ALA A C 1
ATOM 750 O O . ALA A 1 95 ? -1.189 2.033 -7.234 1 96.38 95 ALA A O 1
ATOM 751 N N . ILE A 1 96 ? -1.561 0.714 -5.461 1 96.88 96 ILE A N 1
ATOM 752 C CA . ILE A 1 96 ? -2.928 0.382 -5.844 1 96.88 96 ILE A CA 1
ATOM 753 C C . ILE A 1 96 ? -3.773 0.147 -4.594 1 96.88 96 ILE A C 1
ATOM 755 O O . ILE A 1 96 ? -3.266 -0.323 -3.574 1 96.88 96 ILE A O 1
ATOM 759 N N . ALA A 1 97 ? -5.027 0.464 -4.652 1 97.5 97 ALA A N 1
ATOM 760 C CA . ALA A 1 97 ? -5.93 0.258 -3.521 1 97.5 97 ALA A CA 1
ATOM 761 C C . ALA A 1 97 ? -7.379 0.132 -3.992 1 97.5 97 ALA A C 1
ATOM 763 O O . ALA A 1 97 ? -7.895 1.019 -4.676 1 97.5 97 ALA A O 1
ATOM 764 N N . TRP A 1 98 ? -8.031 -0.986 -3.574 1 96.94 98 TRP A N 1
ATOM 765 C CA . TRP A 1 98 ? -9.469 -1.115 -3.779 1 96.94 98 TRP A CA 1
ATOM 766 C C . TRP A 1 98 ? -10.242 -0.167 -2.867 1 96.94 98 TRP A C 1
ATOM 768 O O . TRP A 1 98 ? -9.898 -0.017 -1.69 1 96.94 98 TRP A O 1
ATOM 778 N N . ASN A 1 99 ? -11.281 0.414 -3.432 1 94.81 99 ASN A N 1
ATOM 779 C CA . ASN A 1 99 ? -12.164 1.202 -2.576 1 94.81 99 ASN A CA 1
ATOM 780 C C . ASN A 1 99 ? -12.945 0.316 -1.611 1 94.81 99 ASN A C 1
ATOM 782 O O . ASN A 1 99 ? -13.617 -0.626 -2.033 1 94.81 99 ASN A O 1
ATOM 786 N N . PRO A 1 100 ? -12.82 0.638 -0.34 1 93.94 100 PRO A N 1
ATOM 787 C CA . PRO A 1 100 ? -13.469 -0.254 0.626 1 93.94 100 PRO A CA 1
ATOM 788 C C . PRO A 1 100 ? -14.992 -0.164 0.586 1 93.94 100 PRO A C 1
ATOM 790 O O . PRO A 1 100 ? -15.68 -1.05 1.1 1 93.94 100 PRO A O 1
ATOM 793 N N . PHE A 1 101 ? -15.586 0.811 -0.007 1 92.88 101 PHE A N 1
ATOM 794 C CA . PHE A 1 101 ? -17.031 1 -0.05 1 92.88 101 PHE A CA 1
ATOM 795 C C . PHE A 1 101 ? -17.594 0.61 -1.414 1 92.88 101 PHE A C 1
ATOM 797 O O . PHE A 1 101 ? -18.766 0.272 -1.535 1 92.88 101 PHE A O 1
ATOM 804 N N . ALA A 1 102 ? -16.766 0.709 -2.41 1 91.44 102 ALA A N 1
ATOM 805 C CA . ALA A 1 102 ? -17.109 0.327 -3.775 1 91.44 102 ALA A CA 1
ATOM 806 C C . ALA A 1 102 ? -16.109 -0.674 -4.34 1 91.44 102 ALA A C 1
ATOM 808 O O . ALA A 1 102 ? -15.148 -0.288 -5.016 1 91.44 102 ALA A O 1
ATOM 809 N N . PRO A 1 103 ? -16.328 -1.943 -4.168 1 91.69 103 PRO A N 1
ATOM 810 C CA . PRO A 1 103 ? -15.32 -2.98 -4.383 1 91.69 103 PRO A CA 1
ATOM 811 C C . PRO A 1 103 ? -14.891 -3.094 -5.844 1 91.69 103 PRO A C 1
ATOM 813 O O . PRO A 1 103 ? -13.898 -3.764 -6.152 1 91.69 103 PRO A O 1
ATOM 816 N N . GLN A 1 104 ? -15.531 -2.379 -6.762 1 90.5 104 GLN A N 1
ATOM 817 C CA . GLN A 1 104 ? -15.164 -2.436 -8.172 1 90.5 104 GLN A CA 1
ATOM 818 C C . GLN A 1 104 ? -14.234 -1.284 -8.547 1 90.5 104 GLN A C 1
ATOM 820 O O . GLN A 1 104 ? -13.727 -1.233 -9.672 1 90.5 104 GLN A O 1
ATOM 825 N N . ILE A 1 105 ? -14.07 -0.344 -7.621 1 87.81 105 ILE A N 1
ATOM 826 C CA . ILE A 1 105 ? -13.297 0.862 -7.895 1 87.81 105 ILE A CA 1
ATOM 827 C C . ILE A 1 105 ? -11.859 0.67 -7.418 1 87.81 105 ILE A C 1
ATOM 829 O O . ILE A 1 105 ? -11.617 0.299 -6.266 1 87.81 105 ILE A O 1
ATOM 833 N N . LEU A 1 106 ? -10.953 0.899 -8.336 1 91.38 106 LEU A N 1
ATOM 834 C CA . LEU A 1 106 ? -9.531 0.721 -8.07 1 91.38 106 LEU A CA 1
ATOM 835 C C . LEU A 1 106 ? -8.773 2.031 -8.266 1 91.38 106 LEU A C 1
ATOM 837 O O . LEU A 1 106 ? -8.938 2.701 -9.289 1 91.38 106 LEU A O 1
ATOM 841 N N . LEU A 1 107 ? -8.055 2.387 -7.215 1 91.75 107 LEU A N 1
ATOM 842 C CA . LEU A 1 107 ? -7.164 3.543 -7.266 1 91.75 107 LEU A CA 1
ATOM 843 C C . LEU A 1 107 ? -5.719 3.109 -7.492 1 91.75 107 LEU A C 1
ATOM 845 O O . LEU A 1 107 ? -5.25 2.15 -6.875 1 91.75 107 LEU A O 1
ATOM 849 N N . SER A 1 108 ? -5.062 3.717 -8.43 1 93.44 108 SER A N 1
ATOM 850 C CA . SER A 1 108 ? -3.66 3.416 -8.695 1 93.44 108 SER A CA 1
ATOM 851 C C . SER A 1 108 ? -2.83 4.691 -8.789 1 93.44 108 SER A C 1
ATOM 853 O O . SER A 1 108 ? -3.371 5.777 -9.016 1 93.44 108 SER A O 1
ATOM 855 N N . GLY A 1 109 ? -1.547 4.516 -8.453 1 91.75 109 GLY A N 1
ATOM 856 C CA . GLY A 1 109 ? -0.616 5.629 -8.531 1 91.75 109 GLY A CA 1
ATOM 857 C C . GLY A 1 109 ? 0.647 5.297 -9.305 1 91.75 109 GLY A C 1
ATOM 858 O O . GLY A 1 109 ? 1.244 4.238 -9.102 1 91.75 109 GLY A O 1
ATOM 859 N N . SER A 1 110 ? 0.979 6.074 -10.227 1 84.38 110 SER A N 1
ATOM 860 C CA . SER A 1 110 ? 2.207 5.992 -11.008 1 84.38 110 SER A CA 1
ATOM 861 C C . SER A 1 110 ? 2.975 7.312 -10.969 1 84.38 110 SER A C 1
ATOM 863 O O . SER A 1 110 ? 2.607 8.227 -10.227 1 84.38 110 SER A O 1
ATOM 865 N N . PHE A 1 111 ? 4.289 7.258 -11.68 1 75.69 111 PHE A N 1
ATOM 866 C CA . PHE A 1 111 ? 4.969 8.531 -11.875 1 75.69 111 PHE A CA 1
ATOM 867 C C . PHE A 1 111 ? 4.133 9.469 -12.734 1 75.69 111 PHE A C 1
ATOM 869 O O . PHE A 1 111 ? 4.125 9.352 -13.961 1 75.69 111 PHE A O 1
ATOM 876 N N . ASP A 1 112 ? 3.178 10.344 -11.914 1 63.84 112 ASP A N 1
ATOM 877 C CA . ASP A 1 112 ? 2.24 11.273 -12.539 1 63.84 112 ASP A CA 1
ATOM 878 C C . ASP A 1 112 ? 1.39 10.57 -13.594 1 63.84 112 ASP A C 1
ATOM 880 O O . ASP A 1 112 ? 1.838 10.367 -14.727 1 63.84 112 ASP A O 1
ATOM 884 N N . PRO A 1 113 ? 0.203 10.273 -13.023 1 77.25 113 PRO A N 1
ATOM 885 C CA . PRO A 1 113 ? -1.018 10.625 -12.289 1 77.25 113 PRO A CA 1
ATOM 886 C C . PRO A 1 113 ? -1.518 9.492 -11.398 1 77.25 113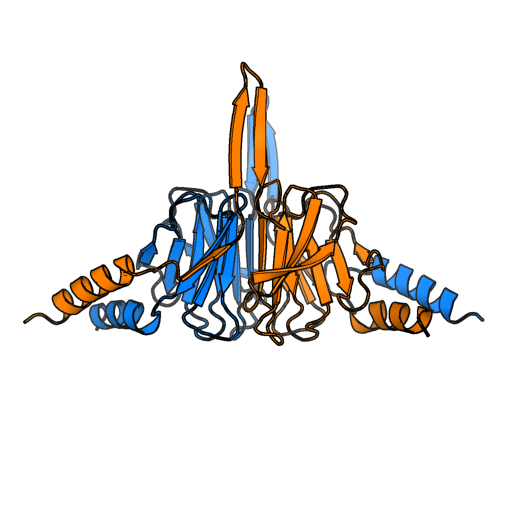 PRO A C 1
ATOM 888 O O . PRO A 1 113 ? -0.996 8.375 -11.461 1 77.25 113 PRO A O 1
ATOM 891 N N . VAL A 1 114 ? -2.486 9.875 -10.531 1 87.5 114 VAL A N 1
ATOM 892 C CA . VAL A 1 114 ? -3.391 8.922 -9.898 1 87.5 114 VAL A CA 1
ATOM 893 C C . VAL A 1 114 ? -4.516 8.555 -10.867 1 87.5 114 VAL A C 1
ATOM 895 O O . VAL A 1 114 ? -5.027 9.414 -11.586 1 87.5 114 VAL A O 1
ATOM 898 N N . CYS A 1 115 ? -4.828 7.332 -10.898 1 89.56 115 CYS A N 1
ATOM 899 C CA . CYS A 1 115 ? -5.848 6.855 -11.828 1 89.56 115 CYS A CA 1
ATOM 900 C C . CYS A 1 115 ? -6.945 6.098 -11.094 1 89.56 115 CYS A C 1
ATOM 902 O O . CYS A 1 115 ? -6.656 5.262 -10.234 1 89.56 115 CYS A O 1
ATOM 904 N N . LEU A 1 116 ? -8.148 6.473 -11.43 1 88.75 116 LEU A N 1
ATOM 905 C CA . LEU A 1 116 ? -9.32 5.785 -10.898 1 88.75 116 LEU A CA 1
ATOM 906 C C . LEU A 1 116 ? -9.984 4.941 -11.977 1 88.75 116 LEU A C 1
ATOM 908 O O . LEU A 1 116 ? -10.375 5.461 -13.023 1 88.75 116 LEU A O 1
ATOM 912 N N . LYS A 1 117 ? -10.148 3.646 -11.68 1 88.81 117 LYS A N 1
ATOM 913 C CA . LYS A 1 117 ? -10.75 2.744 -12.656 1 88.81 117 LYS A CA 1
ATOM 914 C C . LYS A 1 117 ? -11.883 1.93 -12.023 1 88.81 117 LYS A C 1
ATOM 916 O O . LYS A 1 117 ? -11.875 1.682 -10.82 1 88.81 117 LYS A O 1
ATOM 921 N N . ASP A 1 118 ? -12.805 1.545 -12.898 1 85.25 118 ASP A N 1
ATOM 922 C CA . ASP A 1 118 ? -13.883 0.631 -12.539 1 85.25 118 ASP A CA 1
ATOM 923 C C . ASP A 1 118 ? -13.656 -0.752 -13.148 1 85.25 118 ASP A C 1
ATOM 925 O O . ASP A 1 118 ? -13.641 -0.905 -14.367 1 85.25 118 ASP A O 1
ATOM 929 N N . GLY A 1 119 ? -13.469 -1.729 -12.336 1 82 119 GLY A N 1
ATOM 930 C CA . GLY A 1 119 ? -13.188 -3.078 -12.797 1 82 119 GLY A CA 1
ATOM 931 C C . GLY A 1 119 ? -14.297 -3.666 -13.648 1 82 119 GLY A C 1
ATOM 932 O O . GLY A 1 119 ? -14.078 -4.641 -14.375 1 82 119 GLY A O 1
ATOM 933 N N . ARG A 1 120 ? -15.469 -3.049 -13.57 1 80.69 120 ARG A N 1
ATOM 934 C CA . ARG A 1 120 ? -16.594 -3.527 -14.375 1 80.69 120 ARG A CA 1
ATOM 935 C C . ARG A 1 120 ? -16.484 -3.033 -15.812 1 80.69 120 ARG A C 1
ATOM 937 O O . ARG A 1 120 ? -17.141 -3.562 -16.703 1 80.69 120 ARG A O 1
ATOM 944 N N . LYS A 1 121 ? -15.617 -2.061 -15.938 1 80.44 121 LYS A N 1
ATOM 945 C CA . LYS A 1 121 ? -15.398 -1.483 -17.266 1 80.44 121 LYS A CA 1
ATOM 946 C C . LYS A 1 121 ? -13.914 -1.465 -17.609 1 80.44 121 LYS A C 1
ATOM 948 O O . LYS A 1 121 ? -13.32 -0.396 -17.766 1 80.44 121 LYS A O 1
ATOM 953 N N . PRO A 1 122 ? -13.398 -2.588 -17.875 1 75 122 PRO A N 1
ATOM 954 C CA . PRO A 1 122 ? -11.953 -2.674 -18.062 1 75 122 PRO A CA 1
ATOM 955 C C . PRO A 1 122 ? -11.477 -1.928 -19.312 1 75 122 PRO A C 1
ATOM 957 O O . PRO A 1 122 ? -10.305 -1.528 -19.391 1 75 122 PRO A O 1
ATOM 960 N N . SER A 1 123 ? -12.328 -1.685 -20.219 1 77.44 123 SER A N 1
ATOM 961 C CA . SER A 1 123 ? -11.938 -1.01 -21.453 1 77.44 123 SER A CA 1
ATOM 962 C C . SER A 1 123 ? -11.852 0.5 -21.25 1 77.44 123 SER A C 1
ATOM 964 O O . SER A 1 123 ? -11.25 1.205 -22.062 1 77.44 123 SER A O 1
ATOM 966 N N . HIS A 1 124 ? -12.523 0.954 -20.281 1 77.5 124 HIS A N 1
ATOM 967 C CA . HIS A 1 124 ? -12.43 2.379 -19.984 1 77.5 124 HIS A CA 1
ATOM 968 C C . HIS A 1 124 ? -11.078 2.727 -19.375 1 77.5 124 HIS A C 1
ATOM 970 O O . HIS A 1 124 ? -10.594 2.023 -18.484 1 77.5 124 HIS A O 1
ATOM 976 N N . ASN A 1 125 ? -10.43 3.787 -19.781 1 78.81 125 ASN A N 1
ATOM 977 C CA . ASN A 1 125 ? -9.086 4.16 -19.375 1 78.81 125 ASN A CA 1
ATOM 978 C C . ASN A 1 125 ? -9.062 4.707 -17.953 1 78.81 125 ASN A C 1
ATOM 980 O O . ASN A 1 125 ? -8 4.82 -17.344 1 78.81 125 ASN A O 1
ATOM 984 N N . GLY A 1 126 ? -10.18 4.891 -17.406 1 80.12 126 GLY A N 1
ATOM 985 C CA . GLY A 1 126 ? -10.25 5.449 -16.078 1 80.12 126 GLY A CA 1
ATOM 986 C C . GLY A 1 126 ? -10.109 6.961 -16.047 1 80.12 126 GLY A C 1
ATOM 987 O O . GLY A 1 126 ? -10.039 7.602 -17.094 1 80.12 126 GLY A O 1
ATOM 988 N N . PHE A 1 127 ? -10.164 7.512 -14.867 1 82.19 127 PHE A N 1
ATOM 989 C CA . PHE A 1 127 ? -9.984 8.938 -14.641 1 82.19 127 PHE A CA 1
ATOM 990 C C . PHE A 1 127 ? -8.617 9.219 -14.039 1 82.19 127 PHE A C 1
ATOM 992 O O . PHE A 1 127 ? -8.227 8.602 -13.039 1 82.19 127 PHE A O 1
ATOM 999 N N . LYS A 1 128 ? -7.887 10.133 -14.672 1 82.5 128 LYS A N 1
ATOM 1000 C CA . LYS A 1 128 ? -6.539 10.453 -14.219 1 82.5 128 LYS A CA 1
ATOM 1001 C C . LYS A 1 128 ? -6.48 11.859 -13.617 1 82.5 128 LYS A C 1
ATOM 1003 O O . LYS A 1 128 ? -7.105 12.789 -14.125 1 82.5 128 LYS A O 1
ATOM 1008 N N . PHE A 1 129 ? -5.738 11.836 -12.461 1 78.69 129 PHE A N 1
ATOM 1009 C CA . PHE A 1 129 ? -5.551 13.109 -11.766 1 78.69 129 PHE A CA 1
ATOM 1010 C C . PHE A 1 129 ? -4.082 13.328 -11.422 1 78.69 129 PHE A C 1
ATOM 1012 O O . PHE A 1 129 ? -3.379 12.383 -11.055 1 78.69 129 PHE A O 1
ATOM 1019 N N . SER A 1 130 ? -3.779 14.586 -11.547 1 76.19 130 SER A N 1
ATOM 1020 C CA . SER A 1 130 ? -2.426 14.938 -11.125 1 76.19 130 SER A CA 1
ATOM 1021 C C . SER A 1 130 ? -2.395 15.359 -9.664 1 76.19 130 SER A C 1
ATOM 1023 O O . SER A 1 130 ? -3.289 16.062 -9.195 1 76.19 130 SER A O 1
ATOM 1025 N N . VAL A 1 131 ? -1.444 14.805 -8.984 1 72.06 131 VAL A N 1
ATOM 1026 C CA . VAL A 1 131 ? -1.264 15.242 -7.605 1 72.06 131 VAL A CA 1
ATOM 1027 C C . VAL A 1 131 ? 0.032 16.047 -7.484 1 72.06 131 VAL A C 1
ATOM 1029 O O . VAL A 1 131 ? 0.504 16.312 -6.375 1 72.06 131 VAL A O 1
ATOM 1032 N N . GLY A 1 132 ? 0.591 16.469 -8.578 1 70.31 132 GLY A N 1
ATOM 1033 C CA . GLY A 1 132 ? 1.726 17.375 -8.633 1 70.31 132 GLY A CA 1
ATOM 1034 C C . GLY A 1 132 ? 3.045 16.719 -8.305 1 70.31 132 GLY A C 1
ATOM 1035 O O . GLY A 1 132 ? 4.055 17.391 -8.094 1 70.31 132 GLY A O 1
ATOM 1036 N N . ALA A 1 133 ? 3.135 15.516 -8.078 1 74.12 133 ALA A N 1
ATOM 1037 C CA . ALA A 1 133 ? 4.371 14.805 -7.766 1 74.12 133 ALA A CA 1
ATOM 1038 C C . ALA A 1 133 ? 4.223 13.305 -8.023 1 74.12 133 ALA A C 1
ATOM 1040 O O . ALA A 1 133 ? 3.117 12.82 -8.273 1 74.12 133 ALA A O 1
ATOM 1041 N N . ASP A 1 134 ? 5.359 12.641 -8.133 1 82.44 134 ASP A N 1
ATOM 1042 C CA . ASP A 1 134 ? 5.344 11.195 -8.297 1 82.44 134 ASP A CA 1
ATOM 1043 C C . ASP A 1 134 ? 4.73 10.508 -7.078 1 82.44 134 ASP A C 1
ATOM 1045 O O . ASP A 1 134 ? 5.172 10.719 -5.949 1 82.44 134 ASP A O 1
ATOM 1049 N N . VAL A 1 135 ? 3.818 9.695 -7.34 1 89.94 135 VAL A N 1
ATOM 1050 C CA . VAL A 1 135 ? 3.121 8.992 -6.27 1 89.94 135 VAL A CA 1
ATOM 1051 C C . VAL A 1 135 ? 3.973 7.824 -5.773 1 89.94 135 VAL A C 1
ATOM 1053 O O . VAL A 1 135 ? 4.445 7.008 -6.57 1 89.94 135 VAL A O 1
ATOM 1056 N N . GLU A 1 136 ? 4.242 7.785 -4.516 1 93.38 136 GLU A N 1
ATOM 1057 C CA . GLU A 1 136 ? 4.98 6.676 -3.924 1 93.38 136 GLU A CA 1
ATOM 1058 C C . GLU A 1 136 ? 4.035 5.645 -3.316 1 93.38 136 GLU A C 1
ATOM 1060 O O . GLU A 1 136 ? 4.301 4.441 -3.377 1 93.38 136 GLU A O 1
ATOM 1065 N N . SER A 1 137 ? 3.004 6.199 -2.768 1 95.5 137 SER A N 1
ATOM 1066 C CA . SER A 1 137 ? 2.01 5.344 -2.125 1 9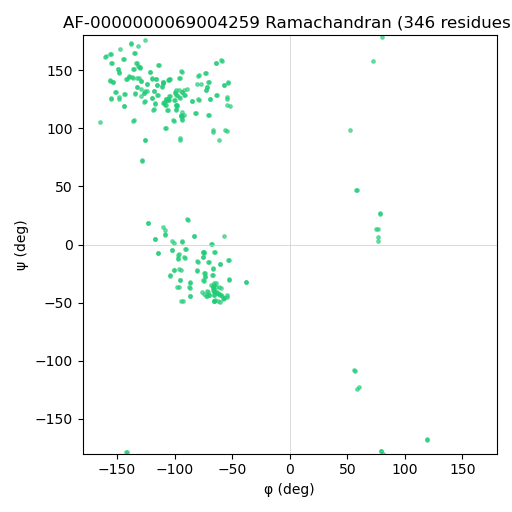5.5 137 SER A CA 1
ATOM 1067 C C . SER A 1 137 ? 0.647 6.027 -2.068 1 95.5 137 SER A C 1
ATOM 1069 O O . SER A 1 137 ? 0.549 7.246 -2.238 1 95.5 137 SER A O 1
ATOM 1071 N N . LEU A 1 138 ? -0.395 5.195 -1.801 1 94.88 138 LEU A N 1
ATOM 1072 C CA . LEU A 1 138 ? -1.739 5.738 -1.637 1 94.88 138 LEU A CA 1
ATOM 1073 C C . LEU A 1 138 ? -2.592 4.82 -0.768 1 94.88 138 LEU A C 1
ATOM 1075 O O . LEU A 1 138 ? -2.279 3.635 -0.616 1 94.88 138 LEU A O 1
ATOM 1079 N N . ALA A 1 139 ? -3.592 5.352 -0.148 1 96.38 139 ALA A N 1
ATOM 1080 C CA . ALA A 1 139 ? -4.543 4.617 0.682 1 96.38 139 ALA A CA 1
ATOM 1081 C C . ALA A 1 139 ? -5.895 5.328 0.728 1 96.38 139 ALA A C 1
ATOM 1083 O O . ALA A 1 139 ? -5.953 6.559 0.799 1 96.38 139 ALA A O 1
ATOM 1084 N N . TRP A 1 140 ? -6.945 4.551 0.668 1 95.44 140 TRP A N 1
ATOM 1085 C CA . TRP A 1 140 ? -8.281 5.109 0.873 1 95.44 140 TRP A CA 1
ATOM 1086 C C . TRP A 1 140 ? -8.508 5.445 2.342 1 95.44 140 TRP A C 1
ATOM 1088 O O . TRP A 1 140 ? -8 4.758 3.23 1 95.44 140 TRP A O 1
ATOM 1098 N N . ASP A 1 141 ? -9.32 6.516 2.521 1 92.81 141 ASP A N 1
ATOM 1099 C CA . ASP A 1 141 ? -9.898 6.738 3.842 1 92.81 141 ASP A CA 1
ATOM 1100 C C . ASP A 1 141 ? -10.961 5.688 4.156 1 92.81 141 ASP A C 1
ATOM 1102 O O . ASP A 1 141 ? -12.008 5.641 3.51 1 92.81 141 ASP A O 1
ATOM 1106 N N . PRO A 1 142 ? -10.633 4.805 5.133 1 94.5 142 PRO A N 1
ATOM 1107 C CA . PRO A 1 142 ? -11.602 3.742 5.418 1 94.5 142 PRO A CA 1
ATOM 1108 C C . PRO A 1 142 ? -12.891 4.273 6.043 1 94.5 142 PRO A C 1
ATOM 1110 O O . PRO A 1 142 ? -13.852 3.518 6.219 1 94.5 142 PRO A O 1
ATOM 1113 N N . HIS A 1 143 ? -13.023 5.551 6.254 1 93.31 143 HIS A N 1
ATOM 1114 C CA . HIS A 1 143 ? -14.188 6.137 6.91 1 93.31 143 HIS A CA 1
ATOM 1115 C C . HIS A 1 143 ? -14.977 7.02 5.949 1 93.31 143 HIS A C 1
ATOM 1117 O O . HIS A 1 143 ? -16.031 7.543 6.309 1 93.31 143 HIS A O 1
ATOM 1123 N N . SER A 1 144 ? -14.391 7.195 4.812 1 88.56 144 SER A N 1
ATOM 1124 C CA . SER A 1 144 ? -15.055 8 3.793 1 88.56 144 SER A CA 1
ATOM 1125 C C . SER A 1 144 ? -14.805 7.441 2.395 1 88.56 144 SER A C 1
ATOM 1127 O O . SER A 1 144 ? -13.656 7.316 1.969 1 88.56 144 SER A O 1
ATOM 1129 N N . GLU A 1 145 ? -15.75 7.242 1.646 1 86.25 145 GLU A N 1
ATOM 1130 C CA . GLU A 1 145 ? -15.641 6.648 0.317 1 86.25 145 GLU A CA 1
ATOM 1131 C C . GLU A 1 145 ? -15.078 7.645 -0.691 1 86.25 145 GLU A C 1
ATOM 1133 O O . GLU A 1 145 ? -14.68 7.266 -1.792 1 86.25 145 GLU A O 1
ATOM 1138 N N . HIS A 1 146 ? -14.906 8.883 -0.266 1 83.88 146 HIS A N 1
ATOM 1139 C CA . HIS A 1 146 ? -14.57 9.93 -1.219 1 83.88 146 HIS A CA 1
ATOM 1140 C C . HIS A 1 146 ? -13.195 10.523 -0.923 1 83.88 146 HIS A C 1
ATOM 1142 O O . HIS A 1 146 ? -12.805 11.531 -1.518 1 83.88 146 HIS A O 1
ATOM 1148 N N . SER A 1 147 ? -12.586 9.953 0.009 1 88.44 147 SER A N 1
ATOM 1149 C CA . SER A 1 147 ? -11.312 10.539 0.426 1 88.44 147 SER A CA 1
ATOM 1150 C C . SER A 1 147 ? -10.188 9.516 0.354 1 88.44 147 SER A C 1
ATOM 1152 O O . SER A 1 147 ? -10.391 8.328 0.644 1 88.44 147 SER A O 1
ATOM 1154 N N . PHE A 1 148 ? -9.062 10 -0.136 1 90.94 148 PHE A N 1
ATOM 1155 C CA . PHE A 1 148 ? -7.863 9.172 -0.145 1 90.94 148 PHE A CA 1
ATOM 1156 C C . PHE A 1 148 ? -6.617 10.016 0.112 1 90.94 148 PHE A C 1
ATOM 1158 O O . PHE A 1 148 ? -6.668 11.242 0.022 1 90.94 148 PHE A O 1
ATOM 1165 N N . VAL A 1 149 ? -5.566 9.32 0.532 1 92.12 149 VAL A N 1
ATOM 1166 C CA . VAL A 1 149 ? -4.293 9.984 0.796 1 92.12 149 VAL A CA 1
ATOM 1167 C C . VAL A 1 149 ? -3.229 9.461 -0.164 1 92.12 149 VAL A C 1
ATOM 1169 O O . VAL A 1 149 ? -3.229 8.281 -0.517 1 92.12 149 VAL A O 1
ATOM 1172 N N . VAL A 1 150 ? -2.357 10.359 -0.605 1 91.5 150 VAL A N 1
ATOM 1173 C CA . VAL A 1 150 ? -1.244 10.039 -1.494 1 91.5 150 VAL A CA 1
ATOM 1174 C C . VAL A 1 150 ? 0.053 10.609 -0.922 1 91.5 150 VAL A C 1
ATOM 1176 O O . VAL A 1 150 ? 0.051 11.664 -0.29 1 91.5 150 VAL A O 1
ATOM 1179 N N . SER A 1 151 ? 1.063 9.789 -1.089 1 92.5 151 SER A N 1
ATOM 1180 C CA . SER A 1 151 ? 2.373 10.32 -0.722 1 92.5 151 SER A CA 1
ATOM 1181 C C . SER A 1 151 ? 3.197 10.656 -1.959 1 92.5 151 SER A C 1
ATOM 1183 O O . SER A 1 151 ? 3.131 9.953 -2.969 1 92.5 151 SER A O 1
ATOM 1185 N N . ALA A 1 152 ? 3.906 11.727 -1.848 1 87.5 152 ALA A N 1
ATOM 1186 C CA . ALA A 1 152 ? 4.875 12.195 -2.838 1 87.5 152 ALA A CA 1
ATOM 1187 C C . ALA A 1 152 ? 6.168 12.641 -2.168 1 87.5 152 ALA A C 1
ATOM 1189 O O . ALA A 1 152 ? 6.227 13.727 -1.578 1 87.5 152 ALA A O 1
ATOM 1190 N N . ARG A 1 153 ? 7.164 11.734 -2.389 1 86.88 153 ARG A N 1
ATOM 1191 C CA . ARG A 1 153 ? 8.43 11.969 -1.708 1 86.88 153 ARG A CA 1
ATOM 1192 C C . ARG A 1 153 ? 8.227 12.086 -0.201 1 86.88 153 ARG A C 1
ATOM 1194 O O . ARG A 1 153 ? 7.793 11.133 0.449 1 86.88 153 ARG A O 1
ATOM 1201 N N . ILE A 1 154 ? 8.367 13.32 0.348 1 85.19 154 ILE A N 1
ATOM 1202 C CA . ILE A 1 154 ? 8.336 13.453 1.801 1 85.19 154 ILE A CA 1
ATOM 1203 C C . ILE A 1 154 ? 7.027 14.117 2.227 1 85.19 154 ILE A C 1
ATOM 1205 O O . ILE A 1 154 ? 6.879 14.523 3.383 1 85.19 154 ILE A O 1
ATOM 1209 N N . MET A 1 155 ? 6.141 14.266 1.261 1 86.12 155 MET A N 1
ATOM 1210 C CA . MET A 1 155 ? 4.84 14.867 1.543 1 86.12 155 MET A CA 1
ATOM 1211 C C . MET A 1 155 ? 3.717 13.852 1.346 1 86.12 155 MET A C 1
ATOM 1213 O O . MET A 1 155 ? 3.881 12.875 0.615 1 86.12 155 MET A O 1
ATOM 1217 N N . PHE A 1 156 ? 2.672 14.133 2.059 1 87.06 156 PHE A N 1
ATOM 1218 C CA . PHE A 1 156 ? 1.454 13.383 1.77 1 87.06 156 PHE A CA 1
ATOM 1219 C C . PHE A 1 156 ? 0.242 14.312 1.755 1 87.06 156 PHE A C 1
ATOM 1221 O O . PHE A 1 156 ? 0.213 15.312 2.465 1 87.06 156 PHE A O 1
ATOM 1228 N N . VAL A 1 157 ? -0.647 13.984 0.871 1 86.06 157 VAL A N 1
ATOM 1229 C CA . VAL A 1 157 ? -1.782 14.852 0.578 1 86.06 157 VAL A CA 1
ATOM 1230 C C . VAL A 1 157 ? -3.084 14.062 0.704 1 86.06 157 VAL A C 1
ATOM 1232 O O . VAL A 1 157 ? -3.195 12.953 0.185 1 86.06 157 VAL A O 1
ATOM 1235 N N . ILE A 1 158 ? -3.99 14.625 1.422 1 86.31 158 ILE A N 1
ATOM 1236 C CA . ILE A 1 158 ? -5.34 14.078 1.477 1 86.31 158 ILE A CA 1
ATOM 1237 C C . ILE A 1 158 ? -6.207 14.727 0.399 1 86.31 158 ILE A C 1
ATOM 1239 O O . ILE A 1 158 ? -6.254 15.953 0.289 1 86.31 158 ILE A O 1
ATOM 1243 N N . ASN A 1 159 ? -6.832 13.852 -0.352 1 83.25 159 ASN A N 1
ATOM 1244 C CA . ASN A 1 159 ? -7.645 14.281 -1.482 1 83.25 159 ASN A CA 1
ATOM 1245 C C . ASN A 1 159 ? -9.086 13.805 -1.35 1 83.25 159 ASN A C 1
ATOM 1247 O O . ASN A 1 159 ? -9.352 12.766 -0.735 1 83.25 159 ASN A O 1
ATOM 1251 N N . SER A 1 160 ? -9.961 14.641 -1.901 1 81 160 SER A N 1
ATOM 1252 C CA . SER A 1 160 ? -11.367 14.258 -1.963 1 81 160 SER A CA 1
ATOM 1253 C C . SER A 1 160 ? -11.836 14.094 -3.404 1 81 160 SER A C 1
ATOM 1255 O O . SER A 1 160 ? -11.453 14.875 -4.281 1 81 160 SER A O 1
ATOM 1257 N N . ILE A 1 161 ? -12.594 13.047 -3.602 1 75.81 161 ILE A N 1
ATOM 1258 C CA . ILE A 1 161 ? -13.117 12.773 -4.934 1 75.81 161 ILE A CA 1
ATOM 1259 C C . ILE A 1 161 ? -14.547 12.242 -4.832 1 75.81 161 ILE A C 1
ATOM 1261 O O . ILE A 1 161 ? -14.867 11.492 -3.906 1 75.81 161 ILE A O 1
ATOM 1265 N N . CYS A 1 162 ? -15.305 12.648 -5.746 1 72.56 162 CYS A N 1
ATOM 1266 C CA . CYS A 1 162 ? -16.656 12.102 -5.793 1 72.56 162 CYS A CA 1
ATOM 1267 C C . CYS A 1 162 ? -16.734 10.922 -6.75 1 72.56 162 CYS A C 1
ATOM 1269 O O . CYS A 1 162 ? -16.969 11.102 -7.949 1 72.56 162 CYS A O 1
ATOM 1271 N N . VAL A 1 163 ? -16.547 9.727 -6.277 1 71.88 163 VAL A N 1
ATOM 1272 C CA . VAL A 1 163 ? -16.484 8.492 -7.055 1 71.88 163 VAL A CA 1
ATOM 1273 C C . VAL A 1 163 ? -17.797 8.281 -7.805 1 71.88 163 VAL A C 1
ATOM 1275 O O . VAL A 1 163 ? -17.797 7.926 -8.984 1 71.88 163 VAL A O 1
ATOM 1278 N N . GLU A 1 164 ? -18.859 8.516 -7.117 1 69.69 164 GLU A N 1
ATOM 1279 C CA . GLU A 1 164 ? -20.188 8.32 -7.703 1 69.69 164 GLU A CA 1
ATOM 1280 C C . GLU A 1 164 ? -20.406 9.234 -8.906 1 69.69 164 GLU A C 1
ATOM 1282 O O . GLU A 1 164 ? -20.922 8.805 -9.938 1 69.69 164 GLU A O 1
ATOM 1287 N N . ALA A 1 165 ? -19.984 10.391 -8.688 1 65.19 165 ALA A N 1
ATOM 1288 C CA . ALA A 1 165 ? -20.172 11.352 -9.773 1 65.19 165 ALA A CA 1
ATOM 1289 C C . ALA A 1 165 ? -19.297 10.992 -10.969 1 65.19 165 ALA A C 1
ATOM 1291 O O . ALA A 1 165 ? -19.719 11.117 -12.117 1 65.19 165 ALA A O 1
ATOM 1292 N N . LEU A 1 166 ? -18.219 10.508 -10.695 1 65.94 166 LEU A N 1
ATOM 1293 C CA . LEU A 1 166 ? -17.281 10.172 -11.766 1 65.94 166 LEU A CA 1
ATOM 1294 C C . LEU A 1 166 ? -17.766 8.953 -12.547 1 65.94 166 LEU A C 1
ATOM 1296 O O . LEU A 1 166 ? -17.719 8.945 -13.781 1 65.94 166 LEU A O 1
ATOM 1300 N N . PHE A 1 167 ? -18.297 7.984 -11.883 1 64.38 167 PHE A N 1
ATOM 1301 C CA . PHE A 1 167 ? -18.641 6.77 -12.609 1 64.38 167 PHE A CA 1
ATOM 1302 C C . PHE A 1 167 ? -20.109 6.785 -13.023 1 64.38 167 PHE A C 1
ATOM 1304 O O . PHE A 1 167 ? -20.531 6.004 -13.875 1 64.38 167 PHE A O 1
ATOM 1311 N N . ALA A 1 168 ? -20.859 7.578 -12.352 1 61.97 168 ALA A N 1
ATOM 1312 C CA . ALA A 1 168 ? -22.172 7.82 -12.938 1 61.97 168 ALA A CA 1
ATOM 1313 C C . ALA A 1 168 ? -22.047 8.281 -14.391 1 61.97 168 ALA A C 1
ATOM 1315 O O . ALA A 1 168 ? -22.891 7.93 -15.227 1 61.97 168 ALA A O 1
ATOM 1316 N N . LEU A 1 169 ? -21.047 8.906 -14.633 1 52.34 169 LEU A N 1
ATOM 1317 C CA . LEU A 1 169 ? -20.797 9.414 -15.977 1 52.34 169 LEU A CA 1
ATOM 1318 C C . LEU A 1 169 ? -20.391 8.289 -16.922 1 52.34 169 LEU A C 1
ATOM 1320 O O . LEU A 1 169 ? -20.719 8.312 -18.109 1 52.34 169 LEU A O 1
ATOM 1324 N N . VAL A 1 170 ? -19.562 7.48 -16.391 1 52.16 170 VAL A N 1
ATOM 1325 C CA . VAL A 1 170 ? -19.125 6.367 -17.219 1 52.16 170 VAL A CA 1
ATOM 1326 C C . VAL A 1 170 ? -20.312 5.453 -17.516 1 52.16 170 VAL A C 1
ATOM 1328 O O . VAL A 1 170 ? -20.406 4.879 -18.609 1 52.16 170 VAL A O 1
ATOM 1331 N N . CYS A 1 171 ? -21.031 5.145 -16.406 1 46.19 171 CYS A N 1
ATOM 1332 C CA . CYS A 1 171 ? -22.172 4.277 -16.656 1 46.19 171 CYS A CA 1
ATOM 1333 C C . CYS A 1 171 ? -23.172 4.93 -17.609 1 46.19 171 CYS A C 1
ATOM 1335 O O . CYS A 1 171 ? -23.844 4.242 -18.375 1 46.19 171 CYS A O 1
ATOM 1337 N N . TYR A 1 172 ? -23.328 6.152 -17.484 1 44.12 172 TYR A N 1
ATOM 1338 C CA . TYR A 1 172 ? -24.281 6.75 -18.406 1 44.12 172 TYR A CA 1
ATOM 1339 C C . TYR A 1 172 ? -23.812 6.629 -19.844 1 44.12 172 TYR A C 1
ATOM 1341 O O . TYR A 1 172 ? -24.609 6.5 -20.766 1 44.12 172 TYR A O 1
ATOM 1349 N N . ARG A 1 173 ? -22.531 6.746 -20.031 1 40.88 173 ARG A N 1
ATOM 1350 C CA . ARG A 1 173 ? -22.172 6.578 -21.422 1 40.88 173 ARG A CA 1
ATOM 1351 C C . ARG A 1 173 ? -22.484 5.168 -21.906 1 40.88 173 ARG A C 1
ATOM 1353 O O . ARG A 1 173 ? -22.609 4.93 -23.109 1 40.88 173 ARG A O 1
ATOM 1360 N N . ILE A 1 174 ? -22.359 4.219 -21.031 1 37.09 174 ILE A N 1
ATOM 1361 C CA . ILE A 1 174 ? -22.625 2.875 -21.531 1 37.09 174 ILE A CA 1
ATOM 1362 C C . ILE A 1 174 ? -24.141 2.695 -21.719 1 37.09 174 ILE A C 1
ATOM 1364 O O . ILE A 1 174 ? -24.562 1.894 -22.562 1 37.09 174 ILE A O 1
ATOM 1368 N N . ILE A 1 175 ? -24.891 3.512 -20.953 1 30.08 175 ILE A N 1
ATOM 1369 C CA . ILE A 1 175 ? -26.281 3.297 -21.359 1 30.08 175 ILE A CA 1
ATOM 1370 C C . ILE A 1 175 ? -26.594 4.148 -22.578 1 30.08 175 ILE A C 1
ATOM 1372 O O . ILE A 1 175 ? -26.266 5.336 -22.625 1 30.08 175 ILE A O 1
ATOM 1376 N N . MET B 1 1 ? -29.75 19.859 -24.75 1 31.52 1 MET B N 1
ATOM 1377 C CA . MET B 1 1 ? -28.625 20.141 -23.875 1 31.52 1 MET B CA 1
ATOM 1378 C C . MET B 1 1 ? -28 18.859 -23.344 1 31.52 1 MET B C 1
ATOM 1380 O O . MET B 1 1 ? -28.672 18.062 -22.688 1 31.52 1 MET B O 1
ATOM 1384 N N . ASP B 1 2 ? -27.078 18.281 -24.062 1 36.91 2 ASP B N 1
ATOM 1385 C CA . ASP B 1 2 ? -26.641 16.891 -24.094 1 36.91 2 ASP B CA 1
ATOM 1386 C C . ASP B 1 2 ? -25.969 16.484 -22.781 1 36.91 2 ASP B C 1
ATOM 1388 O O . ASP B 1 2 ? -25.047 17.156 -22.312 1 36.91 2 ASP B O 1
ATOM 1392 N N . PHE B 1 3 ? -26.703 15.906 -22 1 41.78 3 PHE B N 1
ATOM 1393 C CA . PHE B 1 3 ? -26.391 15.391 -20.672 1 41.78 3 PHE B CA 1
ATOM 1394 C C . PHE B 1 3 ? -24.984 14.805 -20.641 1 41.78 3 PHE B C 1
ATOM 1396 O O . PHE B 1 3 ? -24.266 14.945 -19.656 1 41.78 3 PHE B O 1
ATOM 1403 N N . ALA B 1 4 ? -24.641 14.289 -21.734 1 43 4 ALA B N 1
ATOM 1404 C CA . ALA B 1 4 ? -23.297 13.758 -21.828 1 43 4 ALA B CA 1
ATOM 1405 C C . ALA B 1 4 ? -22.25 14.875 -21.719 1 43 4 ALA B C 1
ATOM 1407 O O . ALA B 1 4 ? -21.234 14.719 -21.062 1 43 4 ALA B O 1
ATOM 1408 N N . LYS B 1 5 ? -22.5 15.922 -22.375 1 46.75 5 LYS B N 1
ATOM 1409 C CA . LYS B 1 5 ? -21.578 17.047 -22.344 1 46.75 5 LYS B CA 1
ATOM 1410 C C . LYS B 1 5 ? -21.516 17.672 -20.953 1 46.75 5 LYS B C 1
ATOM 1412 O O . LYS B 1 5 ? -20.438 18.047 -20.484 1 46.75 5 LYS B O 1
ATOM 1417 N N . LEU B 1 6 ? -22.656 17.75 -20.328 1 42.91 6 LEU B N 1
ATOM 1418 C CA . LEU B 1 6 ? -22.672 18.266 -18.969 1 42.91 6 LEU B CA 1
ATOM 1419 C C . LEU B 1 6 ? -21.938 17.328 -18.016 1 42.91 6 LEU B C 1
ATOM 1421 O O . LEU B 1 6 ? -21.203 17.797 -17.125 1 42.91 6 LEU B O 1
ATOM 1425 N N . CYS B 1 7 ? -22.188 16.078 -18.25 1 44.81 7 CYS B N 1
ATOM 1426 C CA . CYS B 1 7 ? -21.5 15.125 -17.406 1 44.81 7 CYS B CA 1
ATOM 1427 C C . CYS B 1 7 ? -19.984 15.203 -17.609 1 44.81 7 CYS B C 1
ATOM 1429 O O . CYS B 1 7 ? -19.219 15.172 -16.641 1 44.81 7 CYS B O 1
ATOM 1431 N N . VAL B 1 8 ? -19.656 15.344 -18.891 1 47.88 8 VAL B N 1
ATOM 1432 C CA . VAL B 1 8 ? -18.234 15.461 -19.188 1 47.88 8 VAL B CA 1
ATOM 1433 C C . VAL B 1 8 ? -17.688 16.766 -18.594 1 47.88 8 VAL B C 1
ATOM 1435 O O . VAL B 1 8 ? -16.609 16.781 -18.016 1 47.88 8 VAL B O 1
ATOM 1438 N N . ASP B 1 9 ? -18.453 17.859 -18.891 1 48.88 9 ASP B N 1
ATOM 1439 C CA . ASP B 1 9 ? -18.016 19.125 -18.328 1 48.88 9 ASP B CA 1
ATOM 1440 C C . ASP B 1 9 ? -17.953 19.047 -16.797 1 48.88 9 ASP B C 1
ATOM 1442 O O . ASP B 1 9 ? -17 19.547 -16.188 1 48.88 9 ASP B O 1
ATOM 1446 N N . LEU B 1 10 ? -18.953 18.484 -16.297 1 47.31 10 LEU B N 1
ATOM 1447 C CA . LEU B 1 10 ? -18.953 18.344 -14.844 1 47.31 10 LEU B CA 1
ATOM 1448 C C . LEU B 1 10 ? -17.859 17.391 -14.383 1 47.31 10 LEU B C 1
ATOM 1450 O O . LEU B 1 10 ? -17.188 17.641 -13.375 1 47.31 10 LEU B O 1
ATOM 1454 N N . LEU B 1 11 ? -17.75 16.391 -15.172 1 50.25 11 LEU B N 1
ATOM 1455 C CA . LEU B 1 11 ? -16.688 15.438 -14.898 1 50.25 11 LEU B CA 1
ATOM 1456 C C . LEU B 1 11 ? -15.32 16.109 -15.008 1 50.25 11 LEU B C 1
ATOM 1458 O O . LEU B 1 11 ? -14.43 15.875 -14.188 1 50.25 11 LEU B O 1
ATOM 1462 N N . SER B 1 12 ? -15.273 16.797 -16.141 1 52.5 12 SER B N 1
ATOM 1463 C CA . SER B 1 12 ? -14.031 17.547 -16.312 1 52.5 12 SER B CA 1
ATOM 1464 C C . SER B 1 12 ? -13.773 18.453 -15.125 1 52.5 12 SER B C 1
ATOM 1466 O O . SER B 1 12 ? -12.641 18.562 -14.648 1 52.5 12 SER B O 1
ATOM 1468 N N . LYS B 1 13 ? -14.828 19.078 -14.781 1 53.62 13 LYS B N 1
ATOM 1469 C CA . LYS B 1 13 ? -14.703 19.969 -13.633 1 53.62 13 LYS B CA 1
ATOM 1470 C C . LYS B 1 13 ? -14.43 19.188 -12.352 1 53.62 13 LYS B C 1
ATOM 1472 O O . LYS B 1 13 ? -13.688 19.641 -11.484 1 53.62 13 LYS B O 1
ATOM 1477 N N . LEU B 1 14 ? -15.07 18.078 -12.336 1 52.22 14 LEU B N 1
ATOM 1478 C CA . LEU B 1 14 ? -14.906 17.234 -11.148 1 52.22 14 LEU B CA 1
ATOM 1479 C C . LEU B 1 14 ? -13.5 16.641 -11.086 1 52.22 14 LEU B C 1
ATOM 1481 O O . LEU B 1 14 ? -12.914 16.531 -10.008 1 52.22 14 LEU B O 1
ATOM 1485 N N . ILE B 1 15 ? -13.086 16.172 -12.305 1 53.94 15 ILE B N 1
ATOM 1486 C CA . ILE B 1 15 ? -11.711 15.688 -12.352 1 53.94 15 ILE B CA 1
ATOM 1487 C C . ILE B 1 15 ? -10.758 16.797 -11.922 1 53.94 15 ILE B C 1
ATOM 1489 O O . ILE B 1 15 ? -9.781 16.547 -11.211 1 53.94 15 ILE B O 1
ATOM 1493 N N . ASP B 1 16 ? -11.07 17.969 -12.555 1 53.03 16 ASP B N 1
ATOM 1494 C CA . ASP B 1 16 ? -10.258 19.109 -12.148 1 53.03 16 ASP B CA 1
ATOM 1495 C C . ASP B 1 16 ? -10.273 19.281 -10.633 1 53.03 16 ASP B C 1
ATOM 1497 O O . ASP B 1 16 ? -9.398 19.938 -10.07 1 53.03 16 ASP B O 1
ATOM 1501 N N . GLU B 1 17 ? -11.18 18.578 -10.094 1 53.75 17 GLU B N 1
ATOM 1502 C CA . GLU B 1 17 ? -11.484 18.969 -8.727 1 53.75 17 GLU B CA 1
ATOM 1503 C C . GLU B 1 17 ? -10.844 18.031 -7.719 1 53.75 17 GLU B C 1
ATOM 1505 O O . GLU B 1 17 ? -11.078 18.141 -6.512 1 53.75 17 GLU B O 1
ATOM 1510 N N . VAL B 1 18 ? -10.055 17.031 -8.234 1 58.47 18 VAL B N 1
ATOM 1511 C CA . VAL B 1 18 ? -9.383 16.5 -7.059 1 58.47 18 VAL B CA 1
ATOM 1512 C C . VAL B 1 18 ? -8.664 17.625 -6.316 1 58.47 18 VAL B C 1
ATOM 1514 O O . VAL B 1 18 ? -7.793 18.281 -6.875 1 58.47 18 VAL B O 1
ATOM 1517 N N . GLN B 1 19 ? -9.32 18.156 -5.246 1 63.09 19 GLN B N 1
ATOM 1518 C CA . GLN B 1 19 ? -8.758 19.234 -4.461 1 63.09 19 GLN B CA 1
ATOM 1519 C C . GLN B 1 1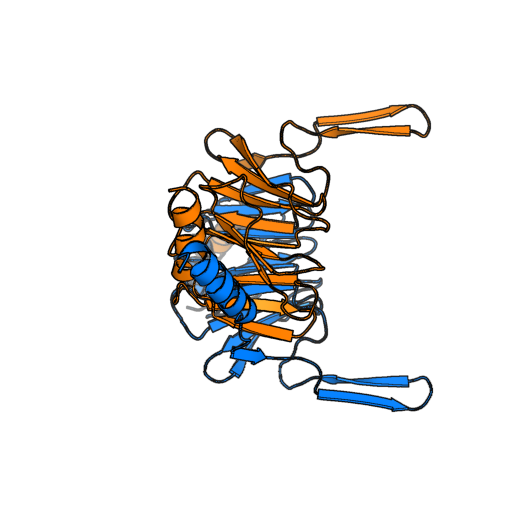9 ? -7.961 18.703 -3.271 1 63.09 19 GLN B C 1
ATOM 1521 O O . GLN B 1 19 ? -8.477 17.906 -2.486 1 63.09 19 GLN B O 1
ATOM 1526 N N . PRO B 1 20 ? -6.648 18.953 -3.453 1 66.88 20 PRO B N 1
ATOM 1527 C CA . PRO B 1 20 ? -5.953 18.672 -2.197 1 66.88 20 PRO B CA 1
ATOM 1528 C C . PRO B 1 20 ? -6.578 19.375 -0.998 1 66.88 20 PRO B C 1
ATOM 1530 O O . PRO B 1 20 ? -6.844 20.578 -1.055 1 66.88 20 PRO B O 1
ATOM 1533 N N . SER B 1 21 ? -7.008 18.547 -0.1 1 71.94 21 SER B N 1
ATOM 1534 C CA . SER B 1 21 ? -7.621 19.125 1.091 1 71.94 21 SER B CA 1
ATOM 1535 C C . SER B 1 21 ? -6.57 19.438 2.15 1 71.94 21 SER B C 1
ATOM 1537 O O . SER B 1 21 ? -6.664 20.469 2.834 1 71.94 21 SER B O 1
ATOM 1539 N N . VAL B 1 22 ? -5.574 18.641 2.293 1 78.19 22 VAL B N 1
ATOM 1540 C CA . VAL B 1 22 ? -4.582 18.828 3.348 1 78.19 22 VAL B CA 1
ATOM 1541 C C . VAL B 1 22 ? -3.225 18.328 2.873 1 78.19 22 VAL B C 1
ATOM 1543 O O . VAL B 1 22 ? -3.123 17.219 2.318 1 78.19 22 VAL B O 1
ATOM 1546 N N . ILE B 1 23 ? -2.234 19.094 2.912 1 81.88 23 ILE B N 1
ATOM 1547 C CA . ILE B 1 23 ? -0.858 18.719 2.607 1 81.88 23 ILE B CA 1
ATOM 1548 C C . ILE B 1 23 ? -0.045 18.656 3.898 1 81.88 23 ILE B C 1
ATOM 1550 O O . ILE B 1 23 ? 0.039 19.641 4.641 1 81.88 23 ILE B O 1
ATOM 1554 N N . LEU B 1 24 ? 0.444 17.531 4.121 1 85.69 24 LEU B N 1
ATOM 1555 C CA . LEU B 1 24 ? 1.167 17.312 5.367 1 85.69 24 LEU B CA 1
ATOM 1556 C C . LEU B 1 24 ? 2.609 16.906 5.098 1 85.69 24 LEU B C 1
ATOM 1558 O O . LEU B 1 24 ? 2.896 16.25 4.086 1 85.69 24 LEU B O 1
ATOM 1562 N N . GLY B 1 25 ? 3.463 17.391 5.922 1 85.06 25 GLY B N 1
ATOM 1563 C CA . GLY B 1 25 ? 4.879 17.109 5.758 1 85.06 25 GLY B CA 1
ATOM 1564 C C . GLY B 1 25 ? 5.539 17.969 4.695 1 85.06 25 GLY B C 1
ATOM 1565 O O . GLY B 1 25 ? 4.914 18.875 4.156 1 85.06 25 GLY B O 1
ATOM 1566 N N . GLY B 1 26 ? 6.879 17.625 4.551 1 87 26 GLY B N 1
ATOM 1567 C CA . GLY B 1 26 ? 7.605 18.344 3.508 1 87 26 GLY B CA 1
ATOM 1568 C C . GLY B 1 26 ? 8.773 19.141 4.039 1 87 26 GLY B C 1
ATOM 1569 O O . GLY B 1 26 ? 9.227 18.922 5.164 1 87 26 GLY B O 1
ATOM 1570 N N . ILE B 1 27 ? 9.242 19.984 3.139 1 87.56 27 ILE B N 1
ATOM 1571 C CA . ILE B 1 27 ? 10.43 20.781 3.428 1 87.56 27 ILE B CA 1
ATOM 1572 C C . ILE B 1 27 ? 10.016 22.172 3.873 1 87.56 27 ILE B C 1
ATOM 1574 O O . ILE B 1 27 ? 9.141 22.797 3.258 1 87.56 27 ILE B O 1
ATOM 1578 N N . ALA B 1 28 ? 10.617 22.641 4.953 1 88.69 28 ALA B N 1
ATOM 1579 C CA . ALA B 1 28 ? 10.328 23.969 5.496 1 88.69 28 ALA B CA 1
ATOM 1580 C C . ALA B 1 28 ? 11.195 25.031 4.828 1 88.69 28 ALA B C 1
ATOM 1582 O O . ALA B 1 28 ? 10.711 26.125 4.516 1 88.69 28 ALA B O 1
ATOM 1583 N N . ASP B 1 29 ? 12.523 24.734 4.66 1 87.81 29 ASP B N 1
ATOM 1584 C CA . ASP B 1 29 ? 13.461 25.719 4.125 1 87.81 29 ASP B CA 1
ATOM 1585 C C . ASP B 1 29 ? 14.672 25.031 3.49 1 87.81 29 ASP B C 1
ATOM 1587 O O . ASP B 1 29 ? 15.047 23.938 3.895 1 87.81 29 ASP B O 1
ATOM 1591 N N . ILE B 1 30 ? 15.07 25.641 2.391 1 86.31 30 ILE B N 1
ATOM 1592 C CA . ILE B 1 30 ? 16.297 25.172 1.764 1 86.31 30 ILE B CA 1
ATOM 1593 C C . ILE B 1 30 ? 17.328 26.312 1.754 1 86.31 30 ILE B C 1
ATOM 1595 O O . ILE B 1 30 ? 17.047 27.406 1.258 1 86.31 30 ILE B O 1
ATOM 1599 N N . LYS B 1 31 ? 18.344 26.109 2.434 1 85.88 31 LYS B N 1
ATOM 1600 C CA . LYS B 1 31 ? 19.422 27.109 2.475 1 85.88 31 LYS B CA 1
ATOM 1601 C C . LYS B 1 31 ? 20.641 26.641 1.706 1 85.88 31 LYS B C 1
ATOM 1603 O O . LYS B 1 31 ? 21.078 25.5 1.867 1 85.88 31 LYS B O 1
ATOM 1608 N N . ARG B 1 32 ? 21.141 27.375 0.709 1 81.19 32 ARG B N 1
ATOM 1609 C CA . ARG B 1 32 ? 22.328 27.047 -0.07 1 81.19 32 ARG B CA 1
ATOM 1610 C C . ARG B 1 32 ? 23.484 27.984 0.295 1 81.19 32 ARG B C 1
ATOM 1612 O O . ARG B 1 32 ? 23.328 29.203 0.295 1 81.19 32 ARG B O 1
ATOM 1619 N N . LYS B 1 33 ? 24.234 27.5 1.028 1 82.06 33 LYS B N 1
ATOM 1620 C CA . LYS B 1 33 ? 25.469 28.266 1.269 1 82.06 33 LYS B CA 1
ATOM 1621 C C . LYS B 1 33 ? 26.625 27.703 0.465 1 82.06 33 LYS B C 1
ATOM 1623 O O . LYS B 1 33 ? 27.219 26.688 0.848 1 82.06 33 LYS B O 1
ATOM 1628 N N . GLY B 1 34 ? 27.094 28.266 -0.541 1 73.94 34 GLY B N 1
ATOM 1629 C CA . GLY B 1 34 ? 28.109 27.75 -1.44 1 73.94 34 GLY B CA 1
ATOM 1630 C C . GLY B 1 34 ? 27.703 26.453 -2.111 1 73.94 34 GLY B C 1
ATOM 1631 O O . GLY B 1 34 ? 26.656 26.391 -2.77 1 73.94 34 GLY B O 1
ATOM 1632 N N . LYS B 1 35 ? 28.5 25.5 -1.916 1 76.88 35 LYS B N 1
ATOM 1633 C CA . LYS B 1 35 ? 28.219 24.219 -2.537 1 76.88 35 LYS B CA 1
ATOM 1634 C C . LYS B 1 35 ? 27.391 23.328 -1.617 1 76.88 35 LYS B C 1
ATOM 1636 O O . LYS B 1 35 ? 26.953 22.25 -2.018 1 76.88 35 LYS B O 1
ATOM 1641 N N . LYS B 1 36 ? 27.156 23.953 -0.304 1 80.31 36 LYS B N 1
ATOM 1642 C CA . LYS B 1 36 ? 26.469 23.125 0.682 1 80.31 36 LYS B CA 1
ATOM 1643 C C . LYS B 1 36 ? 24.984 23.469 0.745 1 80.31 36 LYS B C 1
ATOM 1645 O O . LYS B 1 36 ? 24.609 24.641 0.762 1 80.31 36 LYS B O 1
ATOM 1650 N N . LYS B 1 37 ? 24.203 22.469 0.464 1 83.12 37 LYS B N 1
ATOM 1651 C CA . LYS B 1 37 ? 22.75 22.609 0.558 1 83.12 37 LYS B CA 1
ATOM 1652 C C . LYS B 1 37 ? 22.234 22.047 1.872 1 83.12 37 LYS B C 1
ATOM 1654 O O . LYS B 1 37 ? 22.578 20.938 2.256 1 83.12 37 LYS B O 1
ATOM 1659 N N . SER B 1 38 ? 21.641 22.984 2.748 1 87.12 38 SER B N 1
ATOM 1660 C CA . SER B 1 38 ? 21.016 22.516 3.988 1 87.12 38 SER B CA 1
ATOM 1661 C C . SER B 1 38 ? 19.5 22.562 3.893 1 87.12 38 SER B C 1
ATOM 1663 O O . SER B 1 38 ? 18.922 23.562 3.49 1 87.12 38 SER B O 1
ATOM 1665 N N . ILE B 1 39 ? 18.953 21.391 4.152 1 88.56 39 ILE B N 1
ATOM 1666 C CA . ILE B 1 39 ? 17.5 21.297 4.059 1 88.56 39 ILE B CA 1
ATOM 1667 C C . ILE B 1 39 ? 16.891 21.25 5.461 1 88.56 39 ILE B C 1
ATOM 1669 O O . ILE B 1 39 ? 17.344 20.469 6.309 1 88.56 39 ILE B O 1
ATOM 1673 N N . LYS B 1 40 ? 16.016 22.156 5.699 1 90.56 40 LYS B N 1
ATOM 1674 C CA . LYS B 1 40 ? 15.211 22.109 6.914 1 90.56 40 LYS B CA 1
ATOM 1675 C C . LYS B 1 40 ? 13.828 21.531 6.633 1 90.56 40 LYS B C 1
ATOM 1677 O O . LYS B 1 40 ? 13.117 22.016 5.75 1 90.56 40 LYS B O 1
ATOM 1682 N N . TYR B 1 41 ? 13.492 20.453 7.391 1 90.25 41 TYR B N 1
ATOM 1683 C CA . TYR B 1 41 ? 12.211 19.766 7.195 1 90.25 41 TYR B CA 1
ATOM 1684 C C . TYR B 1 41 ? 11.156 20.312 8.148 1 90.25 41 TYR B C 1
ATOM 1686 O O . TYR B 1 41 ? 11.477 20.797 9.234 1 90.25 41 TYR B O 1
ATOM 1694 N N . LYS B 1 42 ? 9.945 20.266 7.652 1 90.31 42 LYS B N 1
ATOM 1695 C CA . LYS B 1 42 ? 8.852 20.609 8.562 1 90.31 42 LYS B CA 1
ATOM 1696 C C . LYS B 1 42 ? 8.836 19.672 9.766 1 90.31 42 LYS B C 1
ATOM 1698 O O . LYS B 1 42 ? 9.352 18.547 9.711 1 90.31 42 LYS B O 1
ATOM 1703 N N . LYS B 1 43 ? 8.219 20.125 10.82 1 87.56 43 LYS B N 1
ATOM 1704 C CA . LYS B 1 43 ? 8.148 19.344 12.047 1 87.56 43 LYS B CA 1
ATOM 1705 C C . LYS B 1 43 ? 7.559 17.953 11.781 1 87.56 43 LYS B C 1
ATOM 1707 O O . LYS B 1 43 ? 6.551 17.844 11.078 1 87.56 43 LYS B O 1
ATOM 1712 N N . ASP B 1 44 ? 8.18 16.922 12.117 1 87.5 44 ASP B N 1
ATOM 1713 C CA . ASP B 1 44 ? 7.699 15.539 12.109 1 87.5 44 ASP B CA 1
ATOM 1714 C C . ASP B 1 44 ? 7.684 14.977 10.688 1 87.5 44 ASP B C 1
ATOM 1716 O O . ASP B 1 44 ? 7.055 13.945 10.43 1 87.5 44 ASP B O 1
ATOM 1720 N N . SER B 1 45 ? 8.328 15.688 9.828 1 90.06 45 SER B N 1
ATOM 1721 C CA . SER B 1 45 ? 8.391 15.188 8.461 1 90.06 45 SER B CA 1
ATOM 1722 C C . SER B 1 45 ? 9.445 14.094 8.32 1 90.06 45 SER B C 1
ATOM 1724 O O . SER B 1 45 ? 10.445 14.094 9.039 1 90.06 45 SER B O 1
ATOM 1726 N N . HIS B 1 46 ? 9.133 13.18 7.484 1 93.38 46 HIS B N 1
ATOM 1727 C CA . HIS B 1 46 ? 10.172 12.234 7.098 1 93.38 46 HIS B CA 1
ATOM 1728 C C . HIS B 1 46 ? 11.305 12.93 6.355 1 93.38 46 HIS B C 1
ATOM 1730 O O . HIS B 1 46 ? 11.102 14 5.77 1 93.38 46 HIS B O 1
ATOM 1736 N N . LYS B 1 47 ? 12.438 12.352 6.375 1 93.44 47 LYS B N 1
ATOM 1737 C CA . LYS B 1 47 ? 13.609 12.961 5.754 1 93.44 47 LYS B CA 1
ATOM 1738 C C . LYS B 1 47 ? 13.914 12.312 4.406 1 93.44 47 LYS B C 1
ATOM 1740 O O . LYS B 1 47 ? 14.891 12.672 3.746 1 93.44 47 LYS B O 1
ATOM 1745 N N . ASP B 1 48 ? 13.172 11.352 4.145 1 95 48 ASP B N 1
ATOM 1746 C CA . ASP B 1 48 ? 13.242 10.672 2.852 1 95 48 ASP B CA 1
ATOM 1747 C C . ASP B 1 48 ? 11.852 10.266 2.365 1 95 48 ASP B C 1
ATOM 1749 O O . ASP B 1 48 ? 10.844 10.594 3.004 1 95 48 ASP B O 1
ATOM 1753 N N . ALA B 1 49 ? 1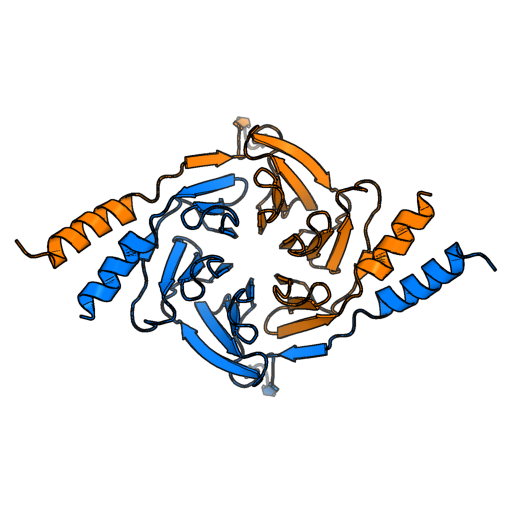1.758 9.648 1.265 1 93.75 49 ALA B N 1
ATOM 1754 C CA . ALA B 1 49 ? 10.5 9.344 0.589 1 93.75 49 ALA B CA 1
ATOM 1755 C C . ALA B 1 49 ? 9.57 8.531 1.493 1 93.75 49 ALA B C 1
ATOM 1757 O O . ALA B 1 49 ? 10.016 7.629 2.201 1 93.75 49 ALA B O 1
ATOM 1758 N N . ILE B 1 50 ? 8.312 8.891 1.489 1 95.38 50 ILE B N 1
ATOM 1759 C CA . ILE B 1 50 ? 7.262 8.102 2.121 1 95.38 50 ILE B CA 1
ATOM 1760 C C . ILE B 1 50 ? 6.828 6.977 1.183 1 95.38 50 ILE B C 1
ATOM 1762 O O . ILE B 1 50 ? 6.16 7.219 0.175 1 95.38 50 ILE B O 1
ATOM 1766 N N . LEU B 1 51 ? 7.094 5.742 1.547 1 95.75 51 LEU B N 1
ATOM 1767 C CA . LEU B 1 51 ? 6.949 4.613 0.637 1 95.75 51 LEU B CA 1
ATOM 1768 C C . LEU B 1 51 ? 5.648 3.861 0.905 1 95.75 51 LEU B C 1
ATOM 1770 O O . LEU B 1 51 ? 5.141 3.156 0.029 1 95.75 51 LEU B O 1
ATOM 1774 N N . GLY B 1 52 ? 5.117 4.004 2.084 1 96.88 52 GLY B N 1
ATOM 1775 C CA . GLY B 1 52 ? 3.895 3.314 2.463 1 96.88 52 GLY B CA 1
ATOM 1776 C C . GLY B 1 52 ? 2.949 4.18 3.275 1 96.88 52 GLY B C 1
ATOM 1777 O O . GLY B 1 52 ? 3.389 4.984 4.102 1 96.88 52 GLY B O 1
ATOM 1778 N N . LEU B 1 53 ? 1.696 4 3.07 1 97.31 53 LEU B N 1
ATOM 1779 C CA . LEU B 1 53 ? 0.618 4.66 3.797 1 97.31 53 LEU B CA 1
ATOM 1780 C C . LEU B 1 53 ? -0.439 3.652 4.234 1 97.31 53 LEU B C 1
ATOM 1782 O O . LEU B 1 53 ? -0.779 2.736 3.482 1 97.31 53 LEU B O 1
ATOM 1786 N N . SER B 1 54 ? -0.871 3.77 5.426 1 97.88 54 SER B N 1
ATOM 1787 C CA . SER B 1 54 ? -1.97 2.939 5.906 1 97.88 54 SER B CA 1
ATOM 1788 C C . SER B 1 54 ? -2.869 3.713 6.863 1 97.88 54 SER B C 1
ATOM 1790 O O . SER B 1 54 ? -2.408 4.203 7.898 1 97.88 54 SER B O 1
ATOM 1792 N N . TRP B 1 55 ? -4.152 3.836 6.465 1 97.25 55 TRP B N 1
ATOM 1793 C CA . TRP B 1 55 ? -5.141 4.535 7.281 1 97.25 55 TRP B CA 1
ATOM 1794 C C . TRP B 1 55 ? -5.898 3.557 8.172 1 97.25 55 TRP B C 1
ATOM 1796 O O . TRP B 1 55 ? -6.406 2.537 7.703 1 97.25 55 TRP B O 1
ATOM 1806 N N . ASN B 1 56 ? -5.988 3.918 9.469 1 97 56 ASN B N 1
ATOM 1807 C CA . ASN B 1 56 ? -6.562 2.998 10.445 1 97 56 ASN B CA 1
ATOM 1808 C C . ASN B 1 56 ? -8.078 2.889 10.289 1 97 56 ASN B C 1
ATOM 1810 O O . ASN B 1 56 ? -8.766 3.902 10.195 1 97 56 ASN B O 1
ATOM 1814 N N . LYS B 1 57 ? -8.516 1.685 10.297 1 95.25 57 LYS B N 1
ATOM 1815 C CA . LYS B 1 57 ? -9.93 1.438 10.031 1 95.25 57 LYS B CA 1
ATOM 1816 C C . LYS B 1 57 ? -10.789 1.8 11.234 1 95.25 57 LYS B C 1
ATOM 1818 O O . LYS B 1 57 ? -11.945 2.197 11.086 1 95.25 57 LYS B O 1
ATOM 1823 N N . GLU B 1 58 ? -10.266 1.672 12.352 1 95.56 58 GLU B N 1
ATOM 1824 C CA . GLU B 1 58 ? -11.039 1.91 13.57 1 95.56 58 GLU B CA 1
ATOM 1825 C C 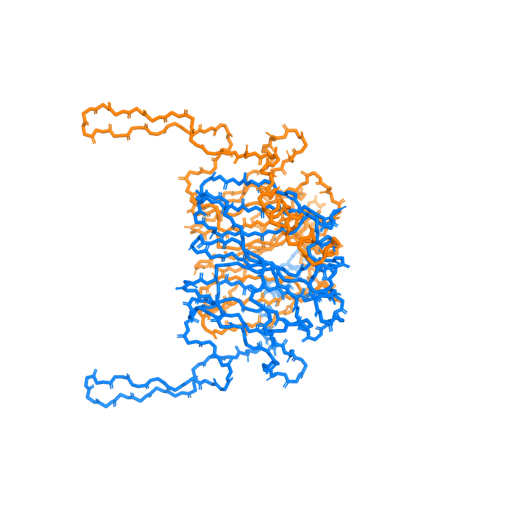. GLU B 1 58 ? -10.859 3.344 14.062 1 95.56 58 GLU B C 1
ATOM 1827 O O . GLU B 1 58 ? -11.844 4.031 14.352 1 95.56 58 GLU B O 1
ATOM 1832 N N . TYR B 1 59 ? -9.633 3.77 14.133 1 95 59 TYR B N 1
ATOM 1833 C CA . TYR B 1 59 ? -9.32 5.117 14.594 1 95 59 TYR B CA 1
ATOM 1834 C C . TYR B 1 59 ? -9.203 6.082 13.422 1 95 59 TYR B C 1
ATOM 1836 O O . TYR B 1 59 ? -8.156 6.16 12.773 1 95 59 TYR B O 1
ATOM 1844 N N . ARG B 1 60 ? -10.102 6.934 13.219 1 94.12 60 ARG B N 1
ATOM 1845 C CA . ARG B 1 60 ? -10.273 7.758 12.031 1 94.12 60 ARG B CA 1
ATOM 1846 C C . ARG B 1 60 ? -9.125 8.758 11.891 1 94.12 60 ARG B C 1
ATOM 1848 O O . ARG B 1 60 ? -8.797 9.172 10.781 1 94.12 60 ARG B O 1
ATOM 1855 N N . ASN B 1 61 ? -8.57 9.062 13 1 94.06 61 ASN B N 1
ATOM 1856 C CA . ASN B 1 61 ? -7.562 10.109 12.961 1 94.06 61 ASN B CA 1
ATOM 1857 C C . ASN B 1 61 ? -6.16 9.539 12.805 1 94.06 61 ASN B C 1
ATOM 1859 O O . ASN B 1 61 ? -5.18 10.281 12.75 1 94.06 61 ASN B O 1
ATOM 1863 N N . ILE B 1 62 ? -6 8.219 12.656 1 95.5 62 ILE B N 1
ATOM 1864 C CA . ILE B 1 62 ? -4.676 7.621 12.758 1 95.5 62 ILE B CA 1
ATOM 1865 C C . ILE B 1 62 ? -4.223 7.133 11.383 1 95.5 62 ILE B C 1
ATOM 1867 O O . ILE B 1 62 ? -4.895 6.312 10.758 1 95.5 62 ILE B O 1
ATOM 1871 N N . LEU B 1 63 ? -3.1 7.672 10.961 1 95.69 63 LEU B N 1
ATOM 1872 C CA . LEU B 1 63 ? -2.449 7.316 9.703 1 95.69 63 LEU B CA 1
ATOM 1873 C C . LEU B 1 63 ? -1 6.906 9.938 1 95.69 63 LEU B C 1
ATOM 1875 O O . LEU B 1 63 ? -0.236 7.641 10.562 1 95.69 63 LEU B O 1
ATOM 1879 N N . ALA B 1 64 ? -0.673 5.703 9.492 1 96.94 64 ALA B N 1
ATOM 1880 C CA . ALA B 1 64 ? 0.715 5.258 9.57 1 96.94 64 ALA B CA 1
ATOM 1881 C C . ALA B 1 64 ? 1.446 5.492 8.258 1 96.94 64 ALA B C 1
ATOM 1883 O O . ALA B 1 64 ? 0.875 5.301 7.18 1 96.94 64 ALA B O 1
ATOM 1884 N N . ARG B 1 65 ? 2.697 5.848 8.352 1 96 65 ARG B N 1
ATOM 1885 C CA . ARG B 1 65 ? 3.521 6.133 7.18 1 96 65 ARG B CA 1
ATOM 1886 C C . ARG B 1 65 ? 4.887 5.461 7.297 1 96 65 ARG B C 1
ATOM 1888 O O . ARG B 1 65 ? 5.535 5.543 8.344 1 96 65 ARG B O 1
ATOM 1895 N N . ALA B 1 66 ? 5.254 4.785 6.285 1 96.62 66 ALA B N 1
ATOM 1896 C CA . ALA B 1 66 ? 6.57 4.16 6.188 1 96.62 66 ALA B CA 1
ATOM 1897 C C . ALA B 1 66 ? 7.477 4.938 5.238 1 96.62 66 ALA B C 1
ATOM 1899 O O . ALA B 1 66 ? 7.031 5.414 4.191 1 96.62 66 ALA B O 1
ATOM 1900 N N . SER B 1 67 ? 8.766 5.012 5.609 1 96.38 67 SER B N 1
ATOM 1901 C CA . SER B 1 67 ? 9.648 5.871 4.828 1 96.38 67 SER B CA 1
ATOM 1902 C C . SER B 1 67 ? 10.969 5.172 4.52 1 96.38 67 SER B C 1
ATOM 1904 O O . SER B 1 67 ? 11.328 4.195 5.184 1 96.38 67 SER B O 1
ATOM 1906 N N . ALA B 1 68 ? 11.648 5.762 3.584 1 96 68 ALA B N 1
ATOM 1907 C CA . ALA B 1 68 ? 13 5.348 3.225 1 96 68 ALA B CA 1
ATOM 1908 C C . ALA B 1 68 ? 14.008 5.805 4.27 1 96 68 ALA B C 1
ATOM 1910 O O . ALA B 1 68 ? 15.164 5.359 4.27 1 96 68 ALA B O 1
ATOM 1911 N N . ASP B 1 69 ? 13.617 6.648 5.199 1 94.44 69 ASP B N 1
ATOM 1912 C CA . ASP B 1 69 ? 14.531 7.137 6.227 1 94.44 69 ASP B CA 1
ATOM 1913 C C . ASP B 1 69 ? 14.633 6.145 7.387 1 94.44 69 ASP B C 1
ATOM 1915 O O . ASP B 1 69 ? 15.094 6.496 8.477 1 94.44 69 ASP B O 1
ATOM 1919 N N . HIS B 1 70 ? 14.031 4.977 7.227 1 94.38 70 HIS B N 1
ATOM 1920 C CA . HIS B 1 70 ? 14.125 3.852 8.148 1 94.38 70 HIS B CA 1
ATOM 1921 C C . HIS B 1 70 ? 13.227 4.055 9.359 1 94.38 70 HIS B C 1
ATOM 1923 O O . HIS B 1 70 ? 13.508 3.533 10.445 1 94.38 70 HIS B O 1
ATOM 1929 N N . THR B 1 71 ? 12.195 4.805 9.141 1 92.94 71 THR B N 1
ATOM 1930 C CA . THR B 1 71 ? 11.281 5.004 10.258 1 92.94 71 THR B CA 1
ATOM 1931 C C . THR B 1 71 ? 9.836 4.812 9.812 1 92.94 71 THR B C 1
ATOM 1933 O O . THR B 1 71 ? 9.531 4.906 8.617 1 92.94 71 THR B O 1
ATOM 1936 N N . VAL B 1 72 ? 9.008 4.488 10.766 1 94 72 VAL B N 1
ATOM 1937 C CA . VAL B 1 72 ? 7.555 4.504 10.633 1 94 72 VAL B CA 1
ATOM 1938 C C . VAL B 1 72 ? 6.961 5.559 11.562 1 94 72 VAL B C 1
ATOM 1940 O O . VAL B 1 72 ? 7.336 5.645 12.734 1 94 72 VAL B O 1
ATOM 1943 N N . LYS B 1 73 ? 6.145 6.414 11.055 1 94.69 73 LYS B N 1
ATOM 1944 C CA . LYS B 1 73 ? 5.504 7.449 11.859 1 94.69 73 LYS B CA 1
ATOM 1945 C C . LYS B 1 73 ? 3.986 7.285 11.852 1 94.69 73 LYS B C 1
ATOM 1947 O O . LYS B 1 73 ? 3.389 7.012 10.812 1 94.69 73 LYS B O 1
ATOM 1952 N N . VAL B 1 74 ? 3.424 7.336 13.023 1 94.94 74 VAL B N 1
ATOM 1953 C CA . VAL B 1 74 ? 1.973 7.344 13.18 1 94.94 74 VAL B CA 1
ATOM 1954 C C . VAL B 1 74 ? 1.485 8.781 13.375 1 94.94 74 VAL B C 1
ATOM 1956 O O . VAL B 1 74 ? 1.856 9.438 14.352 1 94.94 74 VAL B O 1
ATOM 1959 N N . TRP B 1 75 ? 0.667 9.164 12.461 1 93.38 75 TRP B N 1
ATOM 1960 C CA . TRP B 1 75 ? 0.214 10.547 12.391 1 93.38 75 TRP B CA 1
ATOM 1961 C C . TRP B 1 75 ? -1.258 10.656 12.781 1 93.38 75 TRP B C 1
ATOM 1963 O O . TRP B 1 75 ? -2.07 9.812 12.398 1 93.38 75 TRP B O 1
ATOM 1973 N N . ASP B 1 76 ? -1.528 11.727 13.531 1 93.56 76 ASP B N 1
ATOM 1974 C CA . ASP B 1 76 ? -2.914 12.125 13.766 1 93.56 76 ASP B CA 1
ATOM 1975 C C . ASP B 1 76 ? -3.365 13.18 12.758 1 93.56 76 ASP B C 1
ATOM 1977 O O . ASP B 1 76 ? -2.953 14.336 12.836 1 93.56 76 ASP B O 1
ATOM 1981 N N . VAL B 1 77 ? -4.23 12.859 11.883 1 88.19 77 VAL B N 1
ATOM 1982 C CA . VAL B 1 77 ? -4.605 13.734 10.773 1 88.19 77 VAL B CA 1
ATOM 1983 C C . VAL B 1 77 ? -5.473 14.883 11.289 1 88.19 77 VAL B C 1
ATOM 1985 O O . VAL B 1 77 ? -5.523 15.953 10.672 1 88.19 77 VAL B O 1
ATOM 1988 N N . THR B 1 78 ? -6.164 14.68 12.336 1 89.19 78 THR B N 1
ATOM 1989 C CA . THR B 1 78 ? -7.02 15.719 12.891 1 89.19 78 THR B CA 1
ATOM 1990 C C . THR B 1 78 ? -6.188 16.812 13.539 1 89.19 78 THR B C 1
ATOM 1992 O O . THR B 1 78 ? -6.418 18 13.305 1 89.19 78 THR B O 1
ATOM 1995 N N . THR B 1 79 ? -5.207 16.469 14.281 1 89.88 79 THR B N 1
ATOM 1996 C CA . THR B 1 79 ? -4.359 17.438 14.961 1 89.88 79 THR B CA 1
ATOM 1997 C C . THR B 1 79 ? -3.15 17.797 14.109 1 89.88 79 THR B C 1
ATOM 1999 O O . THR B 1 79 ? -2.412 18.734 14.43 1 89.88 79 THR B O 1
ATOM 2002 N N . GLU B 1 80 ? -2.961 17.031 13.039 1 86.5 80 GLU B N 1
ATOM 2003 C CA . GLU B 1 80 ? -1.835 17.234 12.133 1 86.5 80 GLU B CA 1
ATOM 2004 C C . GLU B 1 80 ? -0.505 17.125 12.875 1 86.5 80 GLU B C 1
ATOM 2006 O O . GLU B 1 80 ? 0.373 17.969 12.711 1 86.5 80 GLU B O 1
ATOM 2011 N N . ALA B 1 81 ? -0.468 16.047 13.68 1 89.5 81 ALA B N 1
ATOM 2012 C CA . ALA B 1 81 ? 0.733 15.836 14.484 1 89.5 81 ALA B CA 1
ATOM 2013 C C . ALA B 1 81 ? 1.175 14.383 14.445 1 89.5 81 ALA B C 1
ATOM 2015 O O . ALA B 1 81 ? 0.347 13.477 14.297 1 89.5 81 ALA B O 1
ATOM 2016 N N . CYS B 1 82 ? 2.471 14.211 14.602 1 91.38 82 CYS B N 1
ATOM 2017 C CA . CYS B 1 82 ? 3.033 12.867 14.711 1 91.38 82 CYS B CA 1
ATOM 2018 C C . CYS B 1 82 ? 2.957 12.359 16.156 1 91.38 82 CYS B C 1
ATOM 2020 O O . CYS B 1 82 ? 3.488 12.992 17.062 1 91.38 82 CYS B O 1
ATOM 2022 N N . ASN B 1 83 ? 2.309 11.219 16.328 1 90.62 83 ASN B N 1
ATOM 2023 C CA . ASN B 1 83 ? 2.084 10.68 17.656 1 90.62 83 ASN B CA 1
ATOM 2024 C C . ASN B 1 83 ? 3.158 9.664 18.047 1 90.62 83 ASN B C 1
ATOM 2026 O O . ASN B 1 83 ? 3.465 9.5 19.234 1 90.62 83 ASN B O 1
ATOM 2030 N N . LEU B 1 84 ? 3.646 9.023 17.125 1 92.19 84 LEU B N 1
ATOM 2031 C CA . LEU B 1 84 ? 4.57 7.93 17.406 1 92.19 84 LEU B CA 1
ATOM 2032 C C . LEU B 1 84 ? 5.555 7.754 16.25 1 92.19 84 LEU B C 1
ATOM 2034 O O . LEU B 1 84 ? 5.172 7.824 15.078 1 92.19 84 LEU B O 1
ATOM 2038 N N . THR B 1 85 ? 6.801 7.664 16.562 1 92.19 85 THR B N 1
ATOM 2039 C CA . THR B 1 85 ? 7.844 7.328 15.602 1 92.19 85 THR B CA 1
ATOM 2040 C C . THR B 1 85 ? 8.523 6.016 15.977 1 92.19 85 THR B C 1
ATOM 2042 O O . THR B 1 85 ? 9.031 5.871 17.094 1 92.19 85 THR B O 1
ATOM 204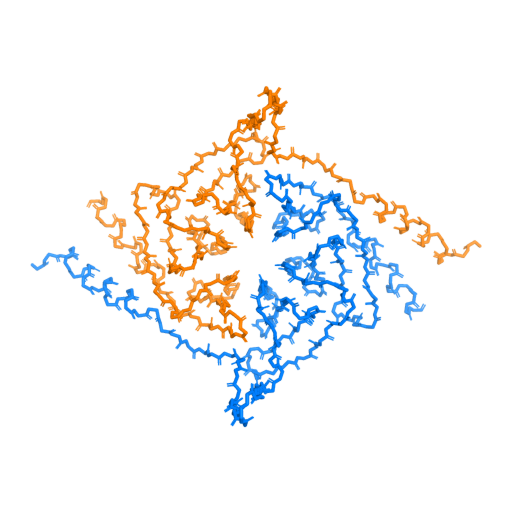5 N N . MET B 1 86 ? 8.469 5.117 15.102 1 90.5 86 MET B N 1
ATOM 2046 C CA . MET B 1 86 ? 9.164 3.846 15.281 1 90.5 86 MET B CA 1
ATOM 2047 C C . MET B 1 86 ? 10.5 3.84 14.539 1 90.5 86 MET B C 1
ATOM 2049 O O . MET B 1 86 ? 10.539 4.035 13.328 1 90.5 86 MET B O 1
ATOM 2053 N N . ILE B 1 87 ? 11.594 3.486 15.242 1 87.81 87 ILE B N 1
ATOM 2054 C CA . ILE B 1 87 ? 12.93 3.664 14.695 1 87.81 87 ILE B CA 1
ATOM 2055 C C . ILE B 1 87 ? 13.664 2.324 14.672 1 87.81 87 ILE B C 1
ATOM 2057 O O . ILE B 1 87 ? 14.883 2.275 14.469 1 87.81 87 ILE B O 1
ATOM 2061 N N . ASP B 1 88 ? 13.023 1.255 14.75 1 82.5 88 ASP B N 1
ATOM 2062 C CA . ASP B 1 88 ? 13.648 -0.055 14.93 1 82.5 88 ASP B CA 1
ATOM 2063 C C . ASP B 1 88 ? 14 -0.68 13.578 1 82.5 88 ASP B C 1
ATOM 2065 O O . ASP B 1 88 ? 14.188 -1.896 13.484 1 82.5 88 ASP B O 1
ATOM 2069 N N . TYR B 1 89 ? 14.125 0.102 12.539 1 86.81 89 TYR B N 1
ATOM 2070 C CA . TYR B 1 89 ? 14.383 -0.464 11.219 1 86.81 89 TYR B CA 1
ATOM 2071 C C . TYR B 1 89 ? 15.797 -0.139 10.758 1 86.81 89 TYR B C 1
ATOM 2073 O O . TYR B 1 89 ? 16.297 0.968 10.977 1 86.81 89 TYR B O 1
ATOM 2081 N N . THR B 1 90 ? 16.391 -1.074 10.18 1 87.44 90 THR B N 1
ATOM 2082 C CA . THR B 1 90 ? 17.766 -0.895 9.727 1 87.44 90 THR B CA 1
ATOM 2083 C C . THR B 1 90 ? 17.812 -0.531 8.25 1 87.44 90 THR B C 1
ATOM 2085 O O . THR B 1 90 ? 18.859 -0.173 7.719 1 87.44 90 THR B O 1
ATOM 2088 N N . ASP B 1 91 ? 16.719 -0.681 7.629 1 91.44 91 ASP B N 1
ATOM 2089 C CA . ASP B 1 91 ? 16.609 -0.369 6.207 1 91.44 91 ASP B CA 1
ATOM 2090 C C . ASP B 1 91 ? 15.305 0.366 5.91 1 91.44 91 ASP B C 1
ATOM 2092 O O . ASP B 1 91 ? 14.492 0.588 6.812 1 91.44 91 ASP B O 1
ATOM 2096 N N . LYS B 1 92 ? 15.18 0.809 4.684 1 94.31 92 LYS B N 1
ATOM 2097 C CA . LYS B 1 92 ? 13.945 1.48 4.273 1 94.31 92 LYS B CA 1
ATOM 2098 C C . LYS B 1 92 ? 12.727 0.617 4.574 1 94.31 92 LYS B C 1
ATOM 2100 O O . LYS B 1 92 ? 12.766 -0.604 4.414 1 94.31 92 LYS B O 1
ATOM 2105 N N . VAL B 1 93 ? 11.711 1.229 5.023 1 94.88 93 VAL B N 1
ATOM 2106 C CA . VAL B 1 93 ? 10.438 0.55 5.207 1 94.88 93 VAL B CA 1
ATOM 2107 C C . VAL B 1 93 ? 9.562 0.751 3.973 1 94.88 93 VAL B C 1
ATOM 2109 O O . VAL B 1 93 ? 9.055 1.852 3.734 1 94.88 93 VAL B O 1
ATOM 2112 N N . GLN B 1 94 ? 9.312 -0.276 3.23 1 95.25 94 GLN B N 1
ATOM 2113 C CA . GLN B 1 94 ? 8.727 -0.209 1.897 1 95.25 94 GLN B CA 1
ATOM 2114 C C . GLN B 1 94 ? 7.199 -0.197 1.971 1 95.25 94 GLN B C 1
ATOM 2116 O O . GLN B 1 94 ? 6.535 0.401 1.121 1 95.25 94 GLN B O 1
ATOM 2121 N N . ALA B 1 95 ? 6.695 -0.89 2.951 1 96.38 95 ALA B N 1
ATOM 2122 C CA . ALA B 1 95 ? 5.25 -1.075 3.018 1 96.38 95 ALA B CA 1
ATOM 2123 C C . ALA B 1 95 ? 4.777 -1.188 4.465 1 96.38 95 ALA B C 1
ATOM 2125 O O . ALA B 1 95 ? 5.527 -1.632 5.336 1 96.38 95 ALA B O 1
ATOM 2126 N N . ILE B 1 96 ? 3.568 -0.772 4.676 1 96.81 96 ILE B N 1
ATOM 2127 C CA . ILE B 1 96 ? 2.965 -0.829 6.004 1 96.81 96 ILE B CA 1
ATOM 2128 C C . ILE B 1 96 ? 1.461 -1.061 5.875 1 96.81 96 ILE B C 1
ATOM 2130 O O . ILE B 1 96 ? 0.837 -0.617 4.91 1 96.81 96 ILE B O 1
ATOM 2134 N N . ALA B 1 97 ? 0.865 -1.739 6.809 1 97.5 97 ALA B N 1
ATOM 2135 C CA . ALA B 1 97 ? -0.572 -2.002 6.797 1 97.5 97 ALA B CA 1
ATOM 2136 C C . ALA B 1 97 ? -1.093 -2.26 8.203 1 97.5 97 ALA B C 1
ATOM 2138 O O . ALA B 1 97 ? -0.594 -3.145 8.906 1 97.5 97 ALA B O 1
ATOM 2139 N N . TRP B 1 98 ? -2.133 -1.474 8.594 1 96.94 98 TRP B N 1
ATOM 2140 C CA . TRP B 1 98 ? -2.85 -1.768 9.828 1 96.94 98 TRP B CA 1
ATOM 2141 C C . TRP B 1 98 ? -3.686 -3.035 9.688 1 96.94 98 TRP B C 1
ATOM 2143 O O . TRP B 1 98 ? -4.328 -3.25 8.656 1 96.94 98 TRP B O 1
ATOM 2153 N N . ASN B 1 99 ? -3.68 -3.816 10.758 1 94.88 99 ASN B N 1
ATOM 2154 C CA . ASN B 1 99 ? -4.582 -4.961 10.758 1 94.88 99 ASN B CA 1
ATOM 2155 C C . ASN B 1 99 ? -6.043 -4.523 10.852 1 94.88 99 ASN B C 1
ATOM 2157 O O . ASN B 1 99 ? -6.41 -3.783 11.766 1 94.88 99 ASN B O 1
ATOM 2161 N N . PRO B 1 100 ? -6.832 -4.988 9.891 1 94 100 PRO B N 1
ATOM 2162 C CA . PRO B 1 100 ? -8.211 -4.504 9.883 1 94 100 PRO B CA 1
ATOM 2163 C C . PRO B 1 100 ? -9.039 -5.062 11.039 1 94 100 PRO B C 1
ATOM 2165 O O . PRO B 1 100 ? -10.109 -4.531 11.352 1 94 100 PRO B O 1
ATOM 2168 N N . PHE B 1 101 ? -8.633 -6.07 11.734 1 93.06 101 PHE B N 1
ATOM 2169 C CA . PHE B 1 101 ? -9.375 -6.695 12.82 1 93.06 101 PHE B CA 1
ATOM 2170 C C . PHE B 1 101 ? -8.797 -6.293 14.172 1 93.06 101 PHE B C 1
ATOM 2172 O O . PHE B 1 101 ? -9.492 -6.328 15.188 1 93.06 101 PHE B O 1
ATOM 2179 N N . ALA B 1 102 ? -7.527 -5.973 14.18 1 91.62 102 ALA B N 1
ATOM 2180 C CA . ALA B 1 102 ? -6.824 -5.508 15.375 1 91.62 102 ALA B CA 1
ATOM 2181 C C . ALA B 1 102 ? -6.129 -4.176 15.117 1 91.62 102 ALA B C 1
ATOM 2183 O O . ALA B 1 102 ? -4.945 -4.141 14.766 1 91.62 102 ALA B O 1
ATOM 2184 N N . PRO B 1 103 ? -6.785 -3.082 15.344 1 91.69 103 PRO B N 1
ATOM 2185 C CA . PRO B 1 103 ? -6.355 -1.765 14.875 1 91.69 103 PRO B CA 1
ATOM 2186 C C . PRO B 1 103 ? -5.047 -1.305 15.516 1 91.69 103 PRO B C 1
ATOM 2188 O O . PRO B 1 103 ? -4.449 -0.323 15.07 1 91.69 103 PRO B O 1
ATOM 2191 N N . GLN B 1 104 ? -4.508 -2.037 16.484 1 90.38 104 GLN B N 1
ATOM 2192 C CA . GLN B 1 104 ? -3.258 -1.662 17.141 1 90.38 104 GLN B CA 1
ATOM 2193 C C . GLN B 1 104 ? -2.072 -2.395 16.516 1 90.38 104 GLN B C 1
ATOM 2195 O O . GLN B 1 104 ? -0.919 -2.113 16.844 1 90.38 104 GLN B O 1
ATOM 2200 N N . ILE B 1 105 ? -2.379 -3.35 15.633 1 88.12 105 ILE B N 1
ATOM 2201 C CA . ILE B 1 105 ? -1.342 -4.191 15.055 1 88.12 105 ILE B CA 1
ATOM 2202 C C . ILE B 1 105 ? -0.925 -3.633 13.695 1 88.12 105 ILE B C 1
ATOM 2204 O O . ILE B 1 105 ? -1.771 -3.387 12.828 1 88.12 105 ILE B O 1
ATOM 2208 N N . LEU B 1 106 ? 0.349 -3.436 13.578 1 91.5 106 LEU B N 1
ATOM 2209 C CA . LEU B 1 106 ? 0.923 -2.867 12.359 1 91.5 106 LEU B CA 1
ATOM 2210 C C . LEU B 1 106 ? 1.914 -3.834 11.727 1 91.5 106 LEU B C 1
ATOM 2212 O O . LEU B 1 106 ? 2.795 -4.367 12.406 1 91.5 106 LEU B O 1
ATOM 2216 N N . LEU B 1 107 ? 1.646 -4.102 10.445 1 91.75 107 LEU B N 1
ATOM 2217 C CA . LEU B 1 107 ? 2.559 -4.902 9.633 1 91.75 107 LEU B CA 1
ATOM 2218 C C . LEU B 1 107 ? 3.428 -4.012 8.758 1 91.75 107 LEU B C 1
ATOM 2220 O O . LEU B 1 107 ? 2.936 -3.055 8.156 1 91.75 107 LEU B O 1
ATOM 2224 N N . SER B 1 108 ? 4.715 -4.246 8.766 1 93.19 108 SER B N 1
ATOM 2225 C CA . SER B 1 108 ? 5.629 -3.49 7.914 1 93.19 108 SER B CA 1
ATOM 2226 C C . SER B 1 108 ? 6.574 -4.414 7.156 1 93.19 108 SER B C 1
ATOM 2228 O O . SER B 1 108 ? 6.762 -5.57 7.543 1 93.19 108 SER B O 1
ATOM 2230 N N . GLY B 1 109 ? 7.023 -3.906 5.992 1 91.44 109 GLY B N 1
ATOM 2231 C CA . GLY B 1 109 ? 7.965 -4.648 5.176 1 91.44 109 GLY B CA 1
ATOM 2232 C C . GLY B 1 109 ? 9.172 -3.828 4.762 1 91.44 109 GLY B C 1
ATOM 2233 O O . GLY B 1 109 ? 9.039 -2.662 4.391 1 91.44 109 GLY B O 1
ATOM 2234 N N . SER B 1 110 ? 10.391 -4.426 4.906 1 84.5 110 SER B N 1
ATOM 2235 C CA . SER B 1 110 ? 11.656 -3.82 4.5 1 84.5 110 SER B CA 1
ATOM 2236 C C . SER B 1 110 ? 12.5 -4.793 3.674 1 84.5 110 SER B C 1
ATOM 2238 O O . SER B 1 110 ? 12.062 -5.91 3.391 1 84.5 110 SER B O 1
ATOM 2240 N N . PHE B 1 111 ? 13.82 -4.367 2.922 1 73.88 111 PHE B N 1
ATOM 2241 C CA . PHE B 1 111 ? 14.789 -5.246 2.273 1 73.88 111 PHE B CA 1
ATOM 2242 C C . PHE B 1 111 ? 15.336 -6.27 3.26 1 73.88 111 PHE B C 1
ATOM 2244 O O . PHE B 1 111 ? 15.75 -7.363 2.865 1 73.88 111 PHE B O 1
ATOM 2251 N N . ASP B 1 112 ? 14.898 -6.414 4.406 1 64.31 112 ASP B N 1
ATOM 2252 C CA . ASP B 1 112 ? 15.156 -7.426 5.426 1 64.31 112 ASP B CA 1
ATOM 2253 C C . ASP B 1 112 ? 14.102 -7.371 6.531 1 64.31 112 ASP B C 1
ATOM 2255 O O . ASP B 1 112 ? 14.219 -6.582 7.473 1 64.31 112 ASP B O 1
ATOM 2259 N N . PRO B 1 113 ? 13.125 -8.305 6.637 1 76 113 PRO B N 1
ATOM 2260 C CA . PRO B 1 113 ? 12.008 -9.047 7.211 1 76 113 PRO B CA 1
ATOM 2261 C C . PRO B 1 113 ? 10.695 -8.266 7.188 1 76 113 PRO B C 1
ATOM 2263 O O . PRO B 1 113 ? 10.688 -7.078 6.848 1 76 113 PRO B O 1
ATOM 2266 N N . VAL B 1 114 ? 9.664 -8.93 7.25 1 87.69 114 VAL B N 1
ATOM 2267 C CA . VAL B 1 114 ? 8.383 -8.391 7.684 1 87.69 114 VAL B CA 1
ATOM 2268 C C . VAL B 1 114 ? 8.367 -8.258 9.203 1 87.69 114 VAL B C 1
ATOM 2270 O O . VAL B 1 114 ? 8.898 -9.109 9.922 1 87.69 114 VAL B O 1
ATOM 2273 N N . CYS B 1 115 ? 7.844 -7.188 9.633 1 89.75 115 CYS B N 1
ATOM 2274 C CA . CYS B 1 115 ? 7.805 -6.918 11.07 1 89.75 115 CYS B CA 1
ATOM 2275 C C . CYS B 1 115 ? 6.379 -6.66 11.539 1 89.75 115 CYS B C 1
ATOM 2277 O O . CYS B 1 115 ? 5.633 -5.922 10.891 1 89.75 115 CYS B O 1
ATOM 2279 N N . LEU B 1 116 ? 6.051 -7.328 12.617 1 88.88 116 LEU B N 1
ATOM 2280 C CA . LEU B 1 116 ? 4.762 -7.121 13.266 1 88.88 116 LEU B CA 1
ATOM 2281 C C . LEU B 1 116 ? 4.93 -6.367 14.578 1 88.88 116 LEU B C 1
ATOM 2283 O O . LEU B 1 116 ? 5.668 -6.805 15.461 1 88.88 116 LEU B O 1
ATOM 2287 N N . LYS B 1 117 ? 4.195 -5.25 14.688 1 88.88 117 LYS B N 1
ATOM 2288 C CA . LYS B 1 117 ? 4.297 -4.438 15.898 1 88.88 117 LYS B CA 1
ATOM 2289 C C . LYS B 1 117 ? 2.918 -4.121 16.469 1 88.88 117 LYS B C 1
ATOM 2291 O O . LYS B 1 117 ? 1.933 -4.07 15.727 1 88.88 117 LYS B O 1
ATOM 2296 N N . ASP B 1 118 ? 2.924 -3.926 17.781 1 85.44 118 ASP B N 1
ATOM 2297 C CA . ASP B 1 118 ? 1.741 -3.459 18.5 1 85.44 118 ASP B CA 1
ATOM 2298 C C . ASP B 1 118 ? 1.89 -1.997 18.906 1 85.44 118 ASP B C 1
ATOM 2300 O O . ASP B 1 118 ? 2.768 -1.659 19.703 1 85.44 118 ASP B O 1
ATOM 2304 N N . GLY B 1 119 ? 1.082 -1.151 18.391 1 81.88 119 GLY B N 1
ATOM 2305 C CA . GLY B 1 119 ? 1.165 0.275 18.672 1 81.88 119 GLY B CA 1
ATOM 2306 C C . GLY B 1 119 ? 0.976 0.616 20.141 1 81.88 119 GLY B C 1
ATOM 2307 O O . GLY B 1 119 ? 1.341 1.707 20.578 1 81.88 119 GLY B O 1
ATOM 2308 N N . ARG B 1 120 ? 0.429 -0.351 20.891 1 80.38 120 ARG B N 1
ATOM 2309 C CA . ARG B 1 120 ? 0.233 -0.126 22.312 1 80.38 120 ARG B CA 1
ATOM 2310 C C . ARG B 1 120 ? 1.529 -0.345 23.094 1 80.38 120 ARG B C 1
ATOM 2312 O O . ARG B 1 120 ? 1.651 0.078 24.234 1 80.38 120 ARG B O 1
ATOM 2319 N N . LYS B 1 121 ? 2.432 -0.962 22.375 1 80.44 121 LYS B N 1
ATOM 2320 C CA . LYS B 1 121 ? 3.734 -1.241 22.969 1 80.44 121 LYS B CA 1
ATOM 2321 C C . LYS B 1 121 ? 4.867 -0.74 22.078 1 80.44 121 LYS B C 1
ATOM 2323 O O . LYS B 1 121 ? 5.656 -1.535 21.562 1 80.44 121 LYS B O 1
ATOM 2328 N N . PRO B 1 122 ? 5.023 0.513 22.016 1 75.06 122 PRO B N 1
ATOM 2329 C CA . PRO B 1 122 ? 5.984 1.075 21.062 1 75.06 122 PRO B CA 1
ATOM 2330 C C . PRO B 1 122 ? 7.43 0.709 21.406 1 75.06 122 PRO B C 1
ATOM 2332 O O . PRO B 1 122 ? 8.289 0.71 20.516 1 75.06 122 PRO B O 1
ATOM 2335 N N . SER B 1 123 ? 7.691 0.355 22.609 1 77.62 123 SER B N 1
ATOM 2336 C CA . SER B 1 123 ? 9.055 0.025 23 1 77.62 123 SER B CA 1
ATOM 2337 C C . SER B 1 123 ? 9.43 -1.393 22.594 1 77.62 123 SER B C 1
ATOM 2339 O O . SER B 1 123 ? 10.609 -1.748 22.562 1 77.62 123 SER B O 1
ATOM 2341 N N . HIS B 1 124 ? 8.445 -2.18 22.406 1 77.81 124 HIS B N 1
ATOM 2342 C CA . HIS B 1 124 ? 8.719 -3.531 21.938 1 77.81 124 HIS B CA 1
ATOM 2343 C C . HIS B 1 124 ? 9.156 -3.521 20.469 1 77.81 124 HIS B C 1
ATOM 2345 O O . HIS B 1 124 ? 8.539 -2.846 19.641 1 77.81 124 HIS B O 1
ATOM 2351 N N . ASN B 1 125 ? 10.156 -4.242 20.094 1 78.88 125 ASN B N 1
ATOM 2352 C CA . ASN B 1 125 ? 10.75 -4.227 18.75 1 78.88 125 ASN B CA 1
ATOM 2353 C C . ASN B 1 125 ? 9.867 -4.953 17.75 1 78.88 125 ASN B C 1
ATOM 2355 O O . ASN B 1 125 ? 10.07 -4.828 16.531 1 78.88 125 ASN B O 1
ATOM 2359 N N . GLY B 1 126 ? 8.859 -5.547 18.203 1 80.19 126 GLY B N 1
ATOM 2360 C CA . GLY B 1 126 ? 8 -6.301 17.312 1 80.19 126 GLY B CA 1
ATOM 2361 C C . GLY B 1 126 ? 8.547 -7.676 16.969 1 80.19 126 GLY B C 1
ATOM 2362 O O . GLY B 1 126 ? 9.586 -8.086 17.5 1 80.19 126 GLY B O 1
ATOM 2363 N N . PHE B 1 127 ? 7.805 -8.391 16.203 1 82.31 127 PHE B N 1
ATOM 2364 C CA . PHE B 1 127 ? 8.195 -9.711 15.711 1 82.31 127 PHE B CA 1
ATOM 2365 C C . PHE B 1 127 ? 8.625 -9.641 14.25 1 82.31 127 PHE B C 1
ATOM 2367 O O . PHE B 1 127 ? 7.902 -9.094 13.414 1 82.31 127 PHE B O 1
ATOM 2374 N N . LYS B 1 128 ? 9.797 -10.172 13.984 1 82.75 128 LYS B N 1
ATOM 2375 C CA . LYS B 1 128 ? 10.336 -10.133 12.625 1 82.75 128 LYS B CA 1
ATOM 2376 C C . LYS B 1 128 ? 10.359 -11.523 12.008 1 82.75 128 LYS B C 1
ATOM 2378 O O . LYS B 1 128 ? 10.688 -12.508 12.68 1 82.75 128 LYS B O 1
ATOM 2383 N N . PHE B 1 129 ? 9.906 -11.484 10.727 1 78.81 129 PHE B N 1
ATOM 2384 C CA . PHE B 1 129 ? 9.914 -12.742 9.984 1 78.81 129 PHE B CA 1
ATOM 2385 C C . PHE B 1 129 ? 10.516 -12.547 8.602 1 78.81 129 PHE B C 1
ATOM 2387 O O . PHE B 1 129 ? 10.289 -11.516 7.957 1 78.81 129 PHE B O 1
ATOM 2394 N N . SER B 1 130 ? 11.203 -13.586 8.266 1 76.19 130 SER B N 1
ATOM 2395 C CA . SER B 1 130 ? 11.758 -13.562 6.918 1 76.19 130 SER B CA 1
ATOM 2396 C C . SER B 1 130 ? 10.781 -14.164 5.91 1 76.19 130 SER B C 1
ATOM 2398 O O . SER B 1 130 ? 10.141 -15.18 6.195 1 76.19 130 SER B O 1
ATOM 2400 N N . VAL B 1 131 ? 10.648 -13.453 4.844 1 73 131 VAL B N 1
ATOM 2401 C CA . VAL B 1 131 ? 9.828 -14.023 3.779 1 73 131 VAL B CA 1
ATOM 2402 C C . VAL B 1 131 ? 10.719 -14.445 2.611 1 73 131 VAL B C 1
ATOM 2404 O O . VAL B 1 131 ? 10.227 -14.758 1.526 1 73 131 VAL B O 1
ATOM 2407 N N . GLY B 1 132 ? 11.984 -14.484 2.82 1 70.69 132 GLY B N 1
ATOM 2408 C CA . GLY B 1 132 ? 12.953 -15.008 1.868 1 70.69 132 GLY B CA 1
ATOM 2409 C C . GLY B 1 132 ? 13.234 -14.055 0.719 1 70.69 132 GLY B C 1
ATOM 2410 O O . GLY B 1 132 ? 13.812 -14.453 -0.292 1 70.69 132 GLY B O 1
ATOM 2411 N N . ALA B 1 133 ? 12.773 -12.922 0.693 1 73.44 133 ALA B N 1
ATOM 2412 C CA . ALA B 1 133 ? 13.008 -11.945 -0.366 1 73.44 133 ALA B CA 1
ATOM 2413 C C . ALA B 1 133 ? 12.703 -10.531 0.12 1 73.44 133 ALA B C 1
ATOM 2415 O O . ALA B 1 133 ? 12.133 -10.344 1.197 1 73.44 133 ALA B O 1
ATOM 2416 N N . ASP B 1 134 ? 13.242 -9.555 -0.624 1 82.5 134 ASP B N 1
ATOM 2417 C CA . ASP B 1 134 ? 12.938 -8.164 -0.305 1 82.5 134 ASP B CA 1
ATOM 2418 C C . ASP B 1 134 ? 11.453 -7.867 -0.507 1 82.5 134 ASP B C 1
ATOM 2420 O O . ASP B 1 134 ? 10.914 -8.102 -1.589 1 82.5 134 ASP B O 1
ATOM 2424 N N . VAL B 1 135 ? 10.898 -7.316 0.473 1 90 135 VAL B N 1
ATOM 2425 C CA . VAL B 1 135 ? 9.477 -7.008 0.426 1 90 135 VAL B CA 1
ATOM 2426 C C . VAL B 1 135 ? 9.25 -5.727 -0.371 1 90 135 VAL B C 1
ATOM 2428 O O . VAL B 1 135 ? 9.883 -4.703 -0.108 1 90 135 VAL B O 1
ATOM 2431 N N . GLU B 1 136 ? 8.43 -5.785 -1.352 1 93.5 136 GLU B N 1
ATOM 2432 C CA . GLU B 1 136 ? 8.07 -4.602 -2.129 1 93.5 136 GLU B CA 1
ATOM 2433 C C . GLU B 1 136 ? 6.742 -4.012 -1.659 1 93.5 136 GLU B C 1
ATOM 2435 O O . GLU B 1 136 ? 6.57 -2.793 -1.642 1 93.5 136 GLU B O 1
ATOM 2440 N N . SER B 1 137 ? 5.895 -4.918 -1.316 1 95.5 137 SER B N 1
ATOM 2441 C CA . SER B 1 137 ? 4.57 -4.523 -0.853 1 95.5 137 SER B CA 1
ATOM 2442 C C . SER B 1 137 ? 3.951 -5.598 0.038 1 95.5 137 SER B C 1
ATOM 2444 O O . SER B 1 137 ? 4.402 -6.746 0.038 1 95.5 137 SER B O 1
ATOM 2446 N N . LEU B 1 138 ? 2.9 -5.172 0.764 1 95 138 LEU B N 1
ATOM 2447 C CA . LEU B 1 138 ? 2.168 -6.125 1.591 1 95 138 LEU B CA 1
ATOM 2448 C C . LEU B 1 138 ? 0.735 -5.656 1.82 1 95 138 LEU B C 1
ATOM 2450 O O . LEU B 1 138 ? 0.433 -4.473 1.668 1 95 138 LEU B O 1
ATOM 2454 N N . ALA B 1 139 ? -0.156 -6.559 2.104 1 96.38 139 ALA B N 1
ATOM 2455 C CA . ALA B 1 139 ? -1.56 -6.289 2.404 1 96.38 139 ALA B CA 1
ATOM 2456 C C . ALA B 1 139 ? -2.152 -7.387 3.285 1 96.38 139 ALA B C 1
ATOM 2458 O O . ALA B 1 139 ? -1.855 -8.57 3.1 1 96.38 139 ALA B O 1
ATOM 2459 N N . TRP B 1 140 ? -2.957 -6.977 4.242 1 95.44 140 TRP B N 1
ATOM 2460 C CA . TRP B 1 140 ? -3.707 -7.949 5.031 1 95.44 140 TRP B CA 1
ATOM 2461 C C . TRP B 1 140 ? -4.84 -8.555 4.211 1 95.44 140 TRP B C 1
ATOM 2463 O O . TRP B 1 140 ? -5.43 -7.883 3.361 1 95.44 140 TRP B O 1
ATOM 2473 N N . ASP B 1 141 ? -5.105 -9.836 4.551 1 92.94 141 ASP B N 1
ATOM 2474 C CA . ASP B 1 141 ? -6.363 -10.43 4.113 1 92.94 141 ASP B CA 1
ATOM 2475 C C . ASP B 1 141 ? -7.547 -9.82 4.859 1 92.94 141 ASP B C 1
ATOM 2477 O O . ASP B 1 141 ? -7.68 -10 6.074 1 92.94 141 ASP B O 1
ATOM 2481 N N . PRO B 1 142 ? -8.375 -9.047 4.117 1 94.69 142 PRO B N 1
ATOM 2482 C CA . PRO B 1 142 ? -9.484 -8.398 4.82 1 94.69 142 PRO B CA 1
ATOM 2483 C C . PRO B 1 142 ? -10.539 -9.391 5.309 1 94.69 142 PRO B C 1
ATOM 2485 O O . PRO B 1 142 ? -11.461 -9.016 6.035 1 94.69 142 PRO B O 1
ATOM 2488 N N . HIS B 1 143 ? -10.367 -10.656 5.082 1 93.5 143 HIS B N 1
ATOM 2489 C CA . HIS B 1 143 ? -11.352 -11.672 5.445 1 93.5 143 HIS B CA 1
ATOM 2490 C C . HIS B 1 143 ? -10.812 -12.609 6.52 1 93.5 143 HIS B C 1
ATOM 2492 O O . HIS B 1 143 ? -11.531 -13.484 7 1 93.5 143 HIS B O 1
ATOM 2498 N N . SER B 1 144 ? -9.562 -12.422 6.789 1 88.88 144 SER B N 1
ATOM 2499 C CA . SER B 1 144 ? -8.93 -13.234 7.824 1 88.88 144 SER B CA 1
ATOM 2500 C C . SER B 1 144 ? -7.906 -12.422 8.617 1 88.88 144 SER B C 1
ATOM 2502 O O . SER B 1 144 ? -6.965 -11.875 8.039 1 88.88 144 SER B O 1
ATOM 2504 N N . GLU B 1 145 ? -7.945 -12.422 9.836 1 86.56 145 GLU B N 1
ATOM 2505 C CA . GLU B 1 145 ? -7.074 -11.633 10.695 1 86.56 145 GLU B CA 1
ATOM 2506 C C . GLU B 1 145 ? -5.672 -12.234 10.766 1 86.56 145 GLU B C 1
ATOM 2508 O O . GLU B 1 145 ? -4.734 -11.586 11.227 1 86.56 145 GLU B O 1
ATOM 2513 N N . HIS B 1 146 ? -5.5 -13.391 10.188 1 83.94 146 HIS B N 1
ATOM 2514 C CA . HIS B 1 146 ? -4.254 -14.125 10.383 1 83.94 146 HIS B CA 1
ATOM 2515 C C . HIS B 1 146 ? -3.502 -14.305 9.07 1 83.94 146 HIS B C 1
ATOM 2517 O O . HIS B 1 146 ? -2.518 -15.039 9.008 1 83.94 146 HIS B O 1
ATOM 2523 N N . SER B 1 147 ? -4.027 -13.727 8.109 1 88.25 147 SER B N 1
ATOM 2524 C CA . SER B 1 147 ? -3.426 -13.938 6.793 1 88.25 147 SER B CA 1
ATOM 2525 C C . SER B 1 147 ? -3.035 -12.617 6.148 1 88.25 147 SER B C 1
ATOM 2527 O O . SER B 1 147 ? -3.732 -11.609 6.305 1 88.25 147 SER B O 1
ATOM 2529 N N . PHE B 1 148 ? -1.867 -12.633 5.531 1 91 148 PHE B N 1
ATOM 2530 C CA . PHE B 1 148 ? -1.427 -11.477 4.758 1 91 148 PHE B CA 1
ATOM 2531 C C . PHE B 1 148 ? -0.641 -11.914 3.529 1 91 148 PHE B C 1
ATOM 2533 O O . PHE B 1 148 ? -0.212 -13.07 3.438 1 91 148 PHE B O 1
ATOM 2540 N N . VAL B 1 149 ? -0.564 -11 2.57 1 91.88 149 VAL B N 1
ATOM 2541 C CA . VAL B 1 149 ? 0.177 -11.266 1.34 1 91.88 149 VAL B CA 1
ATOM 2542 C C . VAL B 1 149 ? 1.353 -10.297 1.229 1 91.88 149 VAL B C 1
ATOM 2544 O O . VAL B 1 149 ? 1.248 -9.133 1.627 1 91.88 149 VAL B O 1
ATOM 2547 N N . VAL B 1 150 ? 2.465 -10.805 0.723 1 91.5 150 VAL B N 1
ATOM 2548 C CA . VAL B 1 150 ? 3.678 -10.023 0.5 1 91.5 150 VAL B CA 1
ATOM 2549 C C . VAL B 1 150 ? 4.172 -10.234 -0.93 1 91.5 150 VAL B C 1
ATOM 2551 O O . VAL B 1 150 ? 4.023 -11.32 -1.49 1 91.5 150 VAL B O 1
ATOM 2554 N N . SER B 1 151 ? 4.625 -9.117 -1.479 1 92.62 151 SER B N 1
ATOM 2555 C CA . SER B 1 151 ? 5.266 -9.258 -2.781 1 92.62 151 SER B CA 1
ATOM 2556 C C . SER B 1 151 ? 6.781 -9.141 -2.664 1 92.62 151 SER B C 1
ATOM 2558 O O . SER B 1 151 ? 7.289 -8.352 -1.861 1 92.62 151 SER B O 1
ATOM 2560 N N . ALA B 1 152 ? 7.438 -9.945 -3.436 1 87.38 152 ALA B N 1
ATOM 2561 C CA . ALA B 1 152 ? 8.891 -9.938 -3.598 1 87.38 152 ALA B CA 1
ATOM 2562 C C . ALA B 1 152 ? 9.281 -10.062 -5.07 1 87.38 152 ALA B C 1
ATOM 2564 O O . ALA B 1 152 ? 9.188 -11.141 -5.656 1 87.38 152 ALA B O 1
ATOM 2565 N N . ARG B 1 153 ? 9.727 -8.867 -5.543 1 86.69 153 ARG B N 1
ATOM 2566 C CA . ARG B 1 153 ? 10.023 -8.797 -6.969 1 86.69 153 ARG B CA 1
ATOM 2567 C C . ARG B 1 153 ? 8.805 -9.188 -7.797 1 86.69 153 ARG B C 1
ATOM 2569 O O . ARG B 1 153 ? 7.766 -8.523 -7.738 1 86.69 153 ARG B O 1
ATOM 2576 N N . ILE B 1 154 ? 8.844 -10.383 -8.461 1 85.38 154 ILE B N 1
ATOM 2577 C CA . ILE B 1 154 ? 7.766 -10.719 -9.375 1 85.38 154 ILE B CA 1
ATOM 2578 C C . ILE B 1 154 ? 6.895 -11.82 -8.766 1 85.38 154 ILE B C 1
ATOM 2580 O O . ILE B 1 154 ? 6.059 -12.406 -9.445 1 85.38 154 ILE B O 1
ATOM 2584 N N . MET B 1 155 ? 7.156 -12.109 -7.492 1 86.31 155 MET B N 1
ATOM 2585 C CA . MET B 1 155 ? 6.375 -13.117 -6.781 1 86.31 155 MET B CA 1
ATOM 2586 C C . MET B 1 155 ? 5.562 -12.477 -5.66 1 86.31 155 MET B C 1
ATOM 2588 O O . MET B 1 155 ? 5.906 -11.398 -5.172 1 86.31 155 MET B O 1
ATOM 2592 N N . PHE B 1 156 ? 4.516 -13.156 -5.359 1 87.56 156 PHE B N 1
ATOM 2593 C CA . PHE B 1 156 ? 3.797 -12.789 -4.145 1 87.56 156 PHE B CA 1
ATOM 2594 C C . PHE B 1 156 ? 3.398 -14.031 -3.357 1 87.56 156 PHE B C 1
ATOM 2596 O O . PHE B 1 156 ? 3.156 -15.094 -3.939 1 87.56 156 PHE B O 1
ATOM 2603 N N . VAL B 1 157 ? 3.459 -13.891 -2.072 1 86.12 157 VAL B N 1
ATOM 2604 C CA . VAL B 1 157 ? 3.299 -15.016 -1.159 1 86.12 157 VAL B CA 1
ATOM 2605 C C . VAL B 1 157 ? 2.207 -14.695 -0.138 1 86.12 157 VAL B C 1
ATOM 2607 O O . VAL B 1 157 ? 2.186 -13.609 0.441 1 86.12 157 VAL B O 1
ATOM 2610 N N . ILE B 1 158 ? 1.312 -15.609 0.008 1 86.5 158 ILE B N 1
ATOM 2611 C CA . ILE B 1 158 ? 0.322 -15.523 1.076 1 86.5 158 ILE B CA 1
ATOM 2612 C C . ILE B 1 158 ? 0.839 -16.25 2.318 1 86.5 158 ILE B C 1
ATOM 2614 O O . ILE B 1 158 ? 1.273 -17.391 2.236 1 86.5 158 ILE B O 1
ATOM 2618 N N . ASN B 1 159 ? 0.777 -15.508 3.408 1 83.38 159 ASN B N 1
ATOM 2619 C CA . ASN B 1 159 ? 1.295 -16 4.68 1 83.38 159 ASN B CA 1
ATOM 2620 C C . ASN B 1 159 ? 0.213 -16.031 5.754 1 83.38 159 ASN B C 1
ATOM 2622 O O . ASN B 1 159 ? -0.72 -15.219 5.719 1 83.38 159 ASN B O 1
ATOM 2626 N N . SER B 1 160 ? 0.383 -17 6.637 1 81.31 160 SER B N 1
ATOM 2627 C CA . SER B 1 160 ? -0.499 -17.078 7.797 1 81.31 160 SER B CA 1
ATOM 2628 C C . SER B 1 160 ? 0.27 -16.844 9.094 1 81.31 160 SER B C 1
ATOM 2630 O O . SER B 1 160 ? 1.397 -17.312 9.242 1 81.31 160 SER B O 1
ATOM 2632 N N . ILE B 1 161 ? -0.349 -16.062 9.953 1 76.25 161 ILE B N 1
ATOM 2633 C CA . ILE B 1 161 ? 0.277 -15.766 11.234 1 76.25 161 ILE B CA 1
ATOM 2634 C C . ILE B 1 161 ? -0.787 -15.727 12.328 1 76.25 161 ILE B C 1
ATOM 2636 O O . ILE B 1 161 ? -1.902 -15.25 12.102 1 76.25 161 ILE B O 1
ATOM 2640 N N . CYS B 1 162 ? -0.418 -16.203 13.43 1 73 162 CYS B N 1
ATOM 2641 C CA . CYS B 1 162 ? -1.327 -16.109 14.562 1 73 162 CYS B CA 1
ATOM 2642 C C . CYS B 1 162 ? -1.014 -14.883 15.414 1 73 162 CYS B C 1
ATOM 2644 O O . CYS B 1 162 ? -0.208 -14.961 16.344 1 73 162 CYS B O 1
ATOM 2646 N N . VAL B 1 163 ? -1.601 -13.781 15.141 1 72.19 163 VAL B N 1
ATOM 2647 C CA . VAL B 1 163 ? -1.354 -12.492 15.773 1 72.19 163 VAL B CA 1
ATOM 2648 C C . VAL B 1 163 ? -1.626 -12.586 17.281 1 72.19 163 VAL B C 1
ATOM 2650 O O . VAL B 1 163 ? -0.846 -12.086 18.094 1 72.19 163 VAL B O 1
ATOM 2653 N N . GLU B 1 164 ? -2.709 -13.234 17.594 1 69.44 164 GLU B N 1
ATOM 2654 C CA . GLU B 1 164 ? -3.107 -13.367 19 1 69.44 164 GLU B CA 1
ATOM 2655 C C . GLU B 1 164 ? -2.059 -14.125 19.797 1 69.44 164 GLU B C 1
ATOM 2657 O O . GLU B 1 164 ? -1.72 -13.734 20.922 1 69.44 164 GLU B O 1
ATOM 2662 N N . ALA B 1 165 ? -1.626 -15.109 19.172 1 65.38 165 ALA B N 1
ATOM 2663 C CA . ALA B 1 165 ? -0.623 -15.914 19.859 1 65.38 165 ALA B CA 1
ATOM 2664 C C . ALA B 1 165 ? 0.676 -15.133 20.047 1 65.38 165 ALA B C 1
ATOM 2666 O O . ALA B 1 165 ? 1.32 -15.227 21.094 1 65.38 165 ALA B O 1
ATOM 2667 N N . LEU B 1 166 ? 0.969 -14.398 19.156 1 66.25 166 LEU B N 1
ATOM 2668 C CA . LEU B 1 166 ? 2.215 -13.641 19.188 1 66.25 166 LEU B CA 1
ATOM 2669 C C . LEU B 1 166 ? 2.143 -12.531 20.234 1 66.25 166 LEU B C 1
ATOM 2671 O O . LEU B 1 166 ? 3.086 -12.336 21.016 1 66.25 166 LEU B O 1
ATOM 2675 N N . PHE B 1 167 ? 1.042 -11.875 20.328 1 64.44 167 PHE B N 1
ATOM 2676 C CA . PHE B 1 167 ? 1.003 -10.727 21.234 1 64.44 167 PHE B CA 1
ATOM 2677 C C . PHE B 1 167 ? 0.454 -11.133 22.609 1 64.44 167 PHE B C 1
ATOM 2679 O O . PHE B 1 167 ? 0.625 -10.414 23.594 1 64.44 167 PHE B O 1
ATOM 2686 N N . ALA B 1 168 ? -0.257 -12.195 22.594 1 62.06 168 ALA B N 1
ATOM 2687 C CA . ALA B 1 168 ? -0.533 -12.742 23.922 1 62.06 168 ALA B CA 1
ATOM 2688 C C . ALA B 1 168 ? 0.757 -12.945 24.719 1 62.06 168 ALA B C 1
ATOM 2690 O O . ALA B 1 168 ? 0.786 -12.742 25.922 1 62.06 168 ALA B O 1
ATOM 2691 N N . LEU B 1 169 ? 1.729 -13.188 24.031 1 52.84 169 LEU B N 1
ATOM 2692 C CA . LEU B 1 169 ? 3.027 -13.422 24.656 1 52.84 169 LEU B CA 1
ATOM 2693 C C . LEU B 1 169 ? 3.656 -12.109 25.109 1 52.84 169 LEU B C 1
ATOM 2695 O O . LEU B 1 169 ? 4.348 -12.062 26.125 1 52.84 169 LEU B O 1
ATOM 2699 N N . VAL B 1 170 ? 3.508 -11.156 24.266 1 51.97 170 VAL B N 1
ATOM 2700 C CA . VAL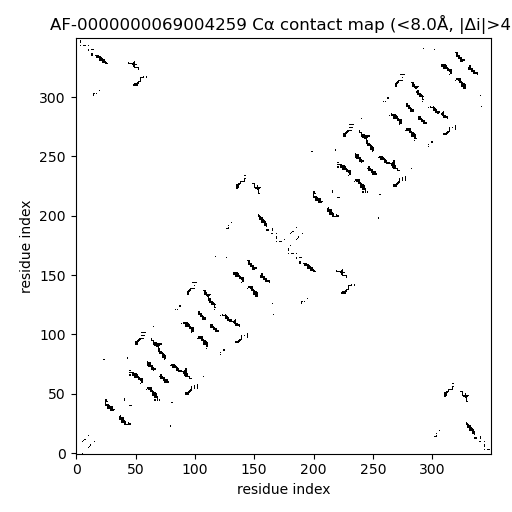 B 1 170 ? 4.066 -9.859 24.641 1 51.97 170 VAL B CA 1
ATOM 2701 C C . VAL B 1 170 ? 3.316 -9.305 25.859 1 51.97 170 VAL B C 1
ATOM 2703 O O . VAL B 1 170 ? 3.908 -8.641 26.703 1 51.97 170 VAL B O 1
ATOM 2706 N N . CYS B 1 171 ? 1.972 -9.367 25.703 1 46.12 171 CYS B N 1
ATOM 2707 C CA . CYS B 1 171 ? 1.208 -8.844 26.828 1 46.12 171 CYS B CA 1
ATOM 2708 C C . CYS B 1 171 ? 1.532 -9.609 28.109 1 46.12 171 CYS B C 1
ATOM 2710 O O . CYS B 1 171 ? 1.495 -9.047 29.203 1 46.12 171 CYS B O 1
ATOM 2712 N N . TYR B 1 172 ? 1.717 -10.828 27.969 1 43.75 172 TYR B N 1
ATOM 2713 C CA . TYR B 1 172 ? 2.018 -11.539 29.203 1 43.75 172 TYR B CA 1
ATOM 2714 C C . TYR B 1 172 ? 3.352 -11.086 29.781 1 43.75 172 TYR B C 1
ATOM 2716 O O . TYR B 1 172 ? 3.531 -11.07 31 1 43.75 172 TYR B O 1
ATOM 2724 N N . ARG B 1 173 ? 4.27 -10.773 28.938 1 40.81 173 ARG B N 1
ATOM 2725 C CA . ARG B 1 173 ? 5.5 -10.32 29.594 1 40.81 173 ARG B CA 1
ATOM 2726 C C . ARG B 1 173 ? 5.273 -9.016 30.344 1 40.81 173 ARG B C 1
ATOM 2728 O O . ARG B 1 173 ? 6.047 -8.672 31.234 1 40.81 173 ARG B O 1
ATOM 2735 N N . ILE B 1 174 ? 4.398 -8.203 29.812 1 36.97 174 ILE B N 1
ATOM 2736 C CA . ILE B 1 174 ? 4.223 -6.949 30.531 1 36.97 174 ILE B CA 1
ATOM 2737 C C . ILE B 1 174 ? 3.445 -7.203 31.828 1 36.97 174 ILE B C 1
ATOM 2739 O O . ILE B 1 174 ? 3.586 -6.465 32.812 1 36.97 174 ILE B O 1
ATOM 2743 N N . ILE B 1 175 ? 2.668 -8.32 31.766 1 29.8 175 ILE B N 1
ATOM 2744 C CA . ILE B 1 175 ? 2.096 -8.469 33.094 1 29.8 175 ILE B CA 1
ATOM 2745 C C . ILE B 1 175 ? 3.084 -9.203 34 1 29.8 175 ILE B C 1
ATOM 2747 O O . ILE B 1 175 ? 3.652 -10.227 33.594 1 29.8 175 ILE B O 1
#

Nearest PDB structures (foldseek):
  6qtx-assembly1_A  TM=9.202E-01  e=5.164E-08  Arabidopsis thaliana
  5kwn-assembly1_A  TM=9.186E-01  e=6.442E-08  Arabidopsis thaliana
  6qtv-assembly1_A  TM=8.950E-01  e=4.140E-08  Arabidopsis thaliana
  6qtr-assembly1_A  TM=8.951E-01  e=5.768E-08  Arabidopsis thaliana
  5igo-assembly2_B  TM=9.016E-01  e=1.250E-07  Arabidopsis thaliana

Sequence (350 aa):
MDFAKLCVDLLSKLIDEVQPSVILGGIADIKRKGKKKSIKYKKDSHKDAILGLSWNKEYRNILARASADHTVKVWDVTTEACNLTMIDYTDKVQAIAWNPFAPQILLSGSFDPVCLKDGRKPSHNGFKFSVGADVESLAWDPHSEHSFVVSARIMFVINSICVEALFALVCYRIIMDFAKLCVDLLSKLIDEVQPSVILGGIADIKRKGKKKSIKYKKDSHKDAILGLSWNKEYRNILARASADHTVKVWDVTTEACNLTMIDYTDKVQAIAWNPFAPQILLSGSFDPVCLKDGRKPSHNGFKFSVGADVESLAWDPHSEHSFVVSARIMFVINSICVEALFALVCYRII

Secondary structure (DSSP, 8-state):
--HHHHHHHHHHHHHTT-EEEEEEE-EEEEEEETTEEEEEEPTT--SS-EEEEEE-SS-TTEEEEEETTS-EEEEETTTTEEEEEE---SS-EEEEEE-SSSTTEEEEEESS-EEEEETT-TTS--EEE--SS---EEEE-TT-TTEEEEEETTEEEEEE--HHHHHHHHHHHH-/--HHHHHHHHHHHHHTT-EEEEEEE-EEEEEEETTEEEEEEPTT--SS-EEEEEE-SS-TTEEEEEETTS-EEEEETTTTEEEEEE---SS-EEEEEE-SSSTTEEEEEESS-EEEEETT-TTS--EEE--SS---EEEE-TT-TTEEEEEETTEEEEEE--HHHHHHHHHHHH-

pLDDT: mean 81.49, std 16.45, range [29.8, 97.88]

InterPro domains:
  IPR001680 WD40 repeat [PF00400] (44-76)
  IPR001680 WD40 repeat [PS50082] (43-85)
  IPR001680 WD40 repeat [SM00320] (36-76)
  IPR001680 WD40 repeat [SM00320] (79-118)
  IPR015943 WD40/YVTN repeat-like-containing domain superfamily [G3DSA:2.130.10.10] (18-155)
  IPR036322 WD40-repeat-containing domain superfamily [SSF50978] (38-152)
  IPR044285 Periodic tryptophan protein 1 [PTHR14091] (14-153)

Organism: Solanum tuberosum (NCBI:txid4113)